Protein AF-A0A1V1NUU8-F1 (afdb_monomer_lite)

Sequence (303 aa):
MSYSKNYTFNMNSDITITVHFFPETDWETRLHVERLTDKDDYSYDNGRYSVIIGVSEQDYTNAAPPVPPKYPCDMIIFDELLNEMKKDIRKNSHHEYKWDIAVDPHGNIETPLFPKSSVMTWNPLNFSPEGKYILKSNMDETPEIVVPDMRLIHEYTVTGKSHMLFSIIWKKFKTFEFHLQKGWNLISLPIIPENTDLTKLFPDYEAAFGYKNGAYYQVTNIIPGTGYWLKISAQNMYSISGQPYPSYTIDLSGGWHLIGCAFDEMKPEADSSISVIYRYVNGGYVQAFTLLPGFGYWIKIDE

Radius of gyration: 26.27 Å; chains: 1; bounding box: 61×36×90 Å

pLDDT: mean 89.95, std 13.74, range [31.44, 98.75]

Secondary structure (DSSP, 8-state):
------------S--------PPPEEEEEEEEEE---S------TT---EEEEEEESS-EEEEPPPPPSS-S-EEEEE-TT--EEEEEEEES--SEEEEEEEEESS-SSS-TTS-EEEEEEE-GGGS-SSEEEEEEE-SSSS-EEEES-TTT--EEEEEESSPEEEEEEEEE-EEEEEEEPSEEEEEE-SEEES--BHHHH-TTEEEEEEEETTEEEE-SB--TTBEEEEEESS-EEEEEEEEEPPP------SEEEEE---SS-B-----TTEEEEEEEETTEEEE-SSBPTTB-EEEEE--

Organism: NCBI:txid890399

Foldseek 3Di:
DDPPPDDDDDDPDDDDDDDDDDADFPFKKKKFKDFDDPDPPDPPVQAQGIAMEGEDQAKDFAADDPHDPWDQKHKFWADPVRGTTRYTYHHPDDQKDKIKMWMGNGTDPDQLPDKGKIKIFIALVRDDPFWFKWKWWPQDPDIHTPDRGCNVPGMDMDIDSGITMMMIMTGGKDKDKDFDAAFKAWWAAQFDAPFFFCCVQPVQWDWKWADDDHDIDTDRGHDHFFIMIIHGHHGDMTITIHHWFDDDDDDDDAFKGKTADHSAKAADDPDPQWPFKWWDDPHDTDTDRIGDHTTIIIIGGHD

Structure (mmCIF, N/CA/C/O backbone):
data_AF-A0A1V1NUU8-F1
#
_entry.id   AF-A0A1V1NUU8-F1
#
loop_
_atom_site.group_PDB
_atom_site.id
_atom_site.type_symbol
_atom_site.label_atom_id
_atom_site.label_alt_id
_atom_site.label_comp_id
_atom_site.label_asym_id
_atom_site.label_entity_id
_atom_site.label_seq_id
_atom_site.pdbx_PDB_ins_code
_atom_site.Cartn_x
_atom_site.Cartn_y
_atom_site.Cartn_z
_atom_site.occupancy
_atom_site.B_iso_or_equiv
_atom_site.auth_seq_id
_atom_site.auth_comp_id
_atom_site.auth_asym_id
_atom_site.auth_atom_id
_atom_site.pdbx_PDB_model_num
ATOM 1 N N . MET A 1 1 ? -12.215 12.309 -30.890 1.00 32.38 1 MET A N 1
ATOM 2 C CA . MET A 1 1 ? -11.851 12.297 -32.324 1.00 32.38 1 MET A CA 1
ATOM 3 C C . MET A 1 1 ? -11.164 10.972 -32.598 1.00 32.38 1 MET A C 1
ATOM 5 O O . MET A 1 1 ? -10.101 10.739 -32.042 1.00 32.38 1 MET A O 1
ATOM 9 N N . SER A 1 2 ? -11.801 10.071 -33.344 1.00 31.44 2 SER A N 1
ATOM 10 C CA . SER A 1 2 ? -11.221 8.772 -33.693 1.00 31.44 2 SER A CA 1
ATOM 11 C C . SER A 1 2 ? -10.148 8.968 -34.763 1.00 31.44 2 SER A C 1
ATOM 13 O O . SER A 1 2 ? -10.462 9.369 -35.884 1.00 31.44 2 SER A O 1
ATOM 15 N N . TYR A 1 3 ? -8.887 8.702 -34.434 1.00 35.59 3 TYR A N 1
ATOM 16 C CA . TYR A 1 3 ? -7.821 8.649 -35.432 1.00 35.59 3 TYR A CA 1
ATOM 17 C C . TYR A 1 3 ? -7.972 7.362 -36.251 1.00 35.59 3 TYR A C 1
ATOM 19 O O . TYR A 1 3 ? -7.473 6.308 -35.865 1.00 35.59 3 TYR A O 1
ATOM 27 N N . SER A 1 4 ? -8.657 7.431 -37.393 1.00 36.69 4 SER A N 1
ATOM 28 C CA . SER A 1 4 ? -8.581 6.375 -38.404 1.00 36.69 4 SER A CA 1
ATOM 29 C C . SER A 1 4 ? -7.224 6.480 -39.103 1.00 36.69 4 SER A C 1
ATOM 31 O O . SER A 1 4 ? -7.034 7.303 -40.002 1.00 36.69 4 SER A O 1
ATOM 33 N N . LYS A 1 5 ? -6.244 5.686 -38.662 1.00 39.34 5 LYS A N 1
ATOM 34 C CA . LYS A 1 5 ? -5.011 5.478 -39.428 1.00 39.34 5 LYS A CA 1
ATOM 35 C C . LYS A 1 5 ? -5.353 4.647 -40.663 1.00 39.34 5 LYS A C 1
ATOM 37 O O . LYS A 1 5 ? -5.629 3.457 -40.557 1.00 39.34 5 LYS A O 1
ATOM 42 N N . ASN A 1 6 ? -5.341 5.288 -41.826 1.00 36.38 6 ASN A N 1
ATOM 43 C CA . ASN A 1 6 ? -5.539 4.615 -43.104 1.00 36.38 6 ASN A CA 1
ATOM 44 C C . ASN A 1 6 ? -4.203 4.042 -43.580 1.00 36.38 6 ASN A C 1
ATOM 46 O O . ASN A 1 6 ? -3.230 4.780 -43.736 1.00 36.38 6 ASN A O 1
ATOM 50 N N . TYR A 1 7 ? -4.167 2.738 -43.834 1.00 55.62 7 TYR A N 1
ATOM 51 C CA . TYR A 1 7 ? -3.022 2.058 -44.429 1.00 55.62 7 TYR A CA 1
ATOM 52 C C . TYR A 1 7 ? -3.399 1.568 -45.826 1.00 55.62 7 TYR A C 1
ATOM 54 O O . TYR A 1 7 ? -4.469 0.995 -46.014 1.00 55.62 7 TYR A O 1
ATOM 62 N N . THR A 1 8 ? -2.529 1.814 -46.807 1.00 55.53 8 THR A N 1
ATOM 63 C CA . THR A 1 8 ? -2.723 1.383 -48.199 1.00 55.53 8 THR A CA 1
ATOM 64 C C . THR A 1 8 ? -1.629 0.389 -48.557 1.00 55.53 8 THR A C 1
ATOM 66 O O . THR A 1 8 ? -0.453 0.674 -48.340 1.00 55.53 8 THR A O 1
ATOM 69 N N . PHE A 1 9 ? -2.006 -0.761 -49.115 1.00 59.97 9 PHE A N 1
ATOM 70 C CA . PHE A 1 9 ? -1.070 -1.799 -49.545 1.00 59.97 9 PHE A CA 1
ATOM 71 C C . PHE A 1 9 ? -1.416 -2.247 -50.968 1.00 59.97 9 PHE A C 1
ATOM 73 O O . PHE A 1 9 ? -2.589 -2.429 -51.285 1.00 59.97 9 PHE A O 1
ATOM 80 N N . ASN A 1 10 ? -0.396 -2.447 -51.807 1.00 61.00 10 ASN A N 1
ATOM 81 C CA . ASN A 1 10 ? -0.535 -3.105 -53.107 1.00 61.00 10 ASN A CA 1
ATOM 82 C C . ASN A 1 10 ? -0.219 -4.593 -52.938 1.00 61.00 10 ASN A C 1
ATOM 84 O O . ASN A 1 10 ? 0.884 -4.945 -52.519 1.00 61.00 10 ASN A O 1
ATOM 88 N N . MET A 1 11 ? -1.183 -5.457 -53.251 1.00 62.03 11 MET A N 1
ATOM 89 C CA . MET A 1 11 ? -1.012 -6.910 -53.210 1.00 62.03 11 MET A CA 1
ATOM 90 C C . MET A 1 11 ? -0.781 -7.438 -54.630 1.00 62.03 11 MET A C 1
ATOM 92 O O . MET A 1 11 ? -1.626 -7.250 -55.499 1.00 62.03 11 MET A O 1
ATOM 96 N N . ASN A 1 12 ? 0.362 -8.096 -54.854 1.00 72.12 12 ASN A N 1
ATOM 97 C CA . ASN A 1 12 ? 0.764 -8.650 -56.159 1.00 72.12 12 ASN A CA 1
ATOM 98 C C . ASN A 1 12 ? 0.671 -10.193 -56.217 1.00 72.12 12 ASN A C 1
ATOM 100 O O . ASN A 1 12 ? 1.062 -10.796 -57.214 1.00 72.12 12 ASN A O 1
ATOM 104 N N . SER A 1 13 ? 0.189 -10.831 -55.147 1.00 74.69 13 SER A N 1
ATOM 105 C CA . SER A 1 13 ? -0.052 -12.276 -55.028 1.00 74.69 13 SER A CA 1
ATOM 106 C C . SER A 1 13 ? -1.092 -12.549 -53.937 1.00 74.69 13 SER A C 1
ATOM 108 O O . SER A 1 13 ? -1.400 -11.653 -53.148 1.00 74.69 13 SER A O 1
ATOM 110 N N . ASP A 1 14 ? -1.587 -13.785 -53.849 1.00 72.62 14 ASP A N 1
ATOM 111 C CA . ASP A 1 14 ? -2.453 -14.215 -52.748 1.00 72.62 14 ASP A CA 1
ATOM 112 C C . ASP A 1 14 ? -1.663 -14.207 -51.430 1.00 72.62 14 ASP A C 1
ATOM 114 O O . ASP A 1 14 ? -0.650 -14.894 -51.287 1.00 72.62 14 ASP A O 1
ATOM 118 N N . ILE A 1 15 ? -2.106 -13.398 -50.466 1.00 61.69 15 ILE A N 1
ATOM 119 C CA . ILE A 1 15 ? -1.512 -13.283 -49.129 1.00 61.69 15 ILE A CA 1
ATOM 120 C C . ILE A 1 15 ? -2.660 -13.300 -48.117 1.00 61.69 15 ILE A C 1
ATOM 122 O O . ILE A 1 15 ? -3.656 -12.601 -48.287 1.00 61.69 15 ILE A O 1
ATOM 126 N N . THR A 1 16 ? -2.528 -14.085 -47.046 1.00 57.12 16 THR A N 1
ATOM 127 C CA . THR A 1 16 ? -3.452 -14.008 -45.905 1.00 57.12 16 THR A CA 1
ATOM 128 C C . THR A 1 16 ? -3.020 -12.863 -44.997 1.00 57.12 16 THR A C 1
ATOM 130 O O . THR A 1 16 ? -1.926 -12.896 -44.437 1.00 57.12 16 THR A O 1
ATOM 133 N N . ILE A 1 17 ? -3.873 -11.849 -44.851 1.00 58.44 17 ILE A N 1
ATOM 134 C CA . ILE A 1 17 ? -3.686 -10.773 -43.875 1.00 58.44 17 ILE A CA 1
ATOM 135 C C . ILE A 1 17 ? -4.509 -11.122 -42.639 1.00 58.44 17 ILE A C 1
ATOM 137 O O . ILE A 1 17 ? -5.738 -11.081 -42.673 1.00 58.44 17 ILE A O 1
ATOM 141 N N . THR A 1 18 ? -3.831 -11.439 -41.540 1.00 53.78 18 THR A N 1
ATOM 142 C CA . THR A 1 18 ? -4.476 -11.613 -40.236 1.00 53.78 18 THR A CA 1
ATOM 143 C C . THR A 1 18 ? -4.392 -10.299 -39.470 1.00 53.78 18 THR A C 1
ATOM 145 O O . THR A 1 18 ? -3.303 -9.828 -39.145 1.00 53.78 18 THR A O 1
ATOM 148 N N . VAL A 1 19 ? -5.543 -9.691 -39.185 1.00 50.97 19 VAL A N 1
ATOM 149 C CA . VAL A 1 19 ? -5.626 -8.520 -38.307 1.00 50.97 19 VAL A CA 1
ATOM 150 C C . VAL A 1 19 ? -5.803 -9.015 -36.877 1.00 50.97 19 VAL A C 1
ATOM 152 O O . VAL A 1 19 ? -6.823 -9.615 -36.547 1.00 50.97 19 VAL A O 1
ATOM 155 N N . HIS A 1 20 ? -4.809 -8.764 -36.030 1.00 54.47 20 HIS A N 1
ATOM 156 C CA . HIS A 1 20 ? -4.917 -8.996 -34.594 1.00 54.47 20 HIS A CA 1
ATOM 157 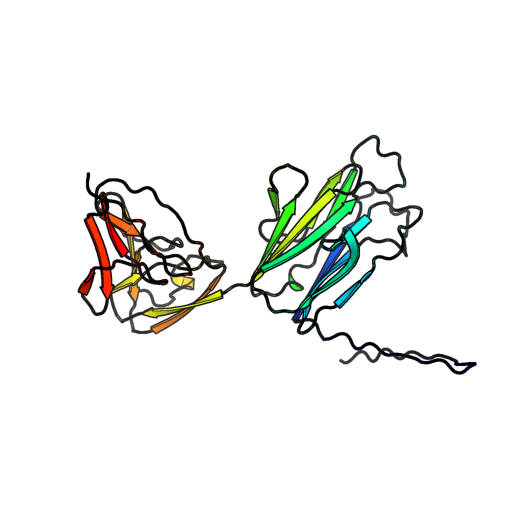C C . HIS A 1 20 ? -5.460 -7.726 -33.933 1.00 54.47 20 HIS A C 1
ATOM 159 O O . HIS A 1 20 ? -4.792 -6.692 -33.922 1.00 54.47 20 HIS A O 1
ATOM 165 N N . PHE A 1 21 ? -6.682 -7.792 -33.406 1.00 61.75 21 PHE A N 1
ATOM 166 C CA . PHE A 1 21 ? -7.221 -6.747 -32.540 1.00 61.75 21 PHE A CA 1
ATOM 167 C C . PHE A 1 21 ? -6.727 -7.016 -31.121 1.00 61.75 21 PHE A C 1
ATOM 169 O O . PHE A 1 21 ? -7.107 -8.016 -30.517 1.00 61.75 21 PHE A O 1
ATOM 176 N N . PHE A 1 22 ? -5.857 -6.148 -30.609 1.00 65.44 22 PHE A N 1
ATOM 177 C CA . PHE A 1 22 ? -5.509 -6.163 -29.192 1.00 65.44 22 PHE A CA 1
ATOM 178 C C . PHE A 1 22 ? -6.633 -5.482 -28.400 1.00 65.44 22 PHE A C 1
ATOM 180 O O . PHE A 1 22 ? -7.175 -4.483 -28.886 1.00 65.44 22 PHE A O 1
ATOM 187 N N . PRO A 1 23 ? -7.005 -6.004 -27.221 1.00 74.31 23 PRO A N 1
ATOM 188 C CA . PRO A 1 23 ? -8.006 -5.364 -26.377 1.00 74.31 23 PRO A CA 1
ATOM 189 C C . PRO A 1 23 ? -7.530 -3.974 -25.932 1.00 74.31 23 PRO A C 1
ATOM 191 O O . PRO A 1 23 ? -6.327 -3.727 -25.796 1.00 74.31 23 PRO A O 1
ATOM 194 N N . GLU A 1 24 ? -8.486 -3.073 -25.703 1.00 82.81 24 GLU A N 1
ATOM 195 C CA . GLU A 1 24 ? -8.216 -1.792 -25.048 1.00 82.81 24 GLU A CA 1
ATOM 196 C C . GLU A 1 24 ? -7.667 -2.055 -23.639 1.00 82.81 24 GLU A C 1
ATOM 198 O O . GLU A 1 24 ? -8.086 -2.999 -22.962 1.00 82.81 24 GLU A O 1
ATOM 203 N N . THR A 1 25 ? -6.663 -1.280 -23.231 1.00 86.88 25 THR A N 1
ATOM 204 C CA . THR A 1 25 ? -6.045 -1.441 -21.916 1.00 86.88 25 THR A CA 1
ATOM 205 C C . THR A 1 25 ? -6.836 -0.713 -20.848 1.00 86.88 25 THR A C 1
ATOM 207 O O . THR A 1 25 ? -7.283 0.411 -21.061 1.00 86.88 25 THR A O 1
ATOM 210 N N . ASP A 1 26 ? -6.965 -1.336 -19.675 1.00 90.62 26 ASP A N 1
ATOM 211 C CA . ASP A 1 26 ? -7.528 -0.664 -18.500 1.00 90.62 26 ASP A CA 1
ATOM 212 C C . ASP A 1 26 ? -6.587 0.470 -18.075 1.00 90.62 26 ASP A C 1
ATOM 214 O O . ASP A 1 26 ? -7.005 1.573 -17.730 1.00 90.62 26 ASP A O 1
ATOM 218 N N . TRP A 1 27 ? -5.285 0.179 -18.121 1.00 95.25 27 TRP A N 1
ATOM 219 C CA . TRP A 1 27 ? -4.214 1.162 -18.113 1.00 95.25 27 TRP A CA 1
ATOM 220 C C . TRP A 1 27 ? -2.955 0.554 -18.737 1.00 95.25 27 TRP A C 1
ATOM 222 O O . TRP A 1 27 ? -2.711 -0.653 -18.658 1.00 95.25 27 TRP A O 1
ATOM 232 N N . GLU A 1 28 ? -2.118 1.402 -19.325 1.00 96.00 28 GLU A N 1
ATOM 233 C CA . GLU A 1 28 ? -0.752 1.056 -19.705 1.00 96.00 28 GLU A CA 1
ATOM 234 C C . GLU A 1 28 ? 0.161 2.263 -19.522 1.00 96.00 28 GLU A C 1
ATOM 236 O O . GLU A 1 28 ? -0.258 3.403 -19.711 1.00 96.00 28 GLU A O 1
ATOM 241 N N . THR A 1 29 ? 1.426 2.024 -19.188 1.00 96.38 29 THR A N 1
ATOM 242 C CA . THR A 1 29 ? 2.439 3.076 -19.143 1.00 96.38 29 THR A CA 1
ATOM 243 C C . THR A 1 29 ? 3.659 2.695 -19.959 1.00 96.38 29 THR A C 1
ATOM 245 O O . THR A 1 29 ? 4.024 1.522 -20.067 1.00 96.38 29 THR A O 1
ATOM 248 N N . ARG A 1 30 ? 4.315 3.716 -20.506 1.00 96.12 30 ARG A N 1
ATOM 249 C CA . ARG A 1 30 ? 5.610 3.597 -21.161 1.00 96.12 30 ARG A CA 1
ATOM 250 C C . ARG A 1 30 ? 6.679 4.063 -20.184 1.00 96.12 30 ARG A C 1
ATOM 252 O O . ARG A 1 30 ? 6.657 5.220 -19.771 1.00 96.12 30 ARG A O 1
ATOM 259 N N . LEU A 1 31 ? 7.621 3.180 -19.879 1.00 97.06 31 LEU A N 1
ATOM 260 C CA . LEU A 1 31 ? 8.881 3.559 -19.256 1.00 97.06 31 LEU A CA 1
ATOM 261 C C . LEU A 1 31 ? 9.894 3.842 -20.354 1.00 97.06 31 LEU A C 1
ATOM 263 O O . LEU A 1 31 ? 9.932 3.125 -21.355 1.00 97.06 31 LEU A O 1
ATOM 267 N N . HIS A 1 32 ? 10.688 4.889 -20.187 1.00 95.38 32 HIS A N 1
ATOM 268 C CA . HIS A 1 32 ? 11.739 5.266 -21.116 1.00 95.38 32 HIS A CA 1
ATOM 269 C C . HIS A 1 32 ? 13.057 5.414 -20.369 1.00 95.38 32 HIS A C 1
ATOM 271 O O . HIS A 1 32 ? 13.077 5.993 -19.295 1.00 95.38 32 HIS A O 1
ATOM 277 N N . VAL A 1 33 ? 14.149 4.891 -20.919 1.00 94.31 33 VAL A N 1
ATOM 278 C CA . VAL A 1 33 ? 15.497 5.187 -20.443 1.00 94.31 33 VAL A CA 1
ATOM 279 C C . VAL A 1 33 ? 16.205 6.074 -21.444 1.00 94.31 33 VAL A C 1
ATOM 281 O O . VAL A 1 33 ? 16.236 5.787 -22.639 1.00 94.31 33 VAL A O 1
ATOM 284 N N . GLU A 1 34 ? 16.827 7.118 -20.929 1.00 90.81 34 GLU A N 1
ATOM 285 C CA . GLU A 1 34 ? 17.717 7.979 -21.684 1.00 90.81 34 GLU A CA 1
ATOM 286 C C . GLU A 1 34 ? 19.036 8.130 -20.936 1.00 90.81 34 GLU A C 1
ATOM 288 O O . GLU A 1 34 ? 19.089 8.170 -19.705 1.00 90.81 34 GLU A O 1
ATOM 293 N N . ARG A 1 35 ? 20.133 8.196 -21.682 1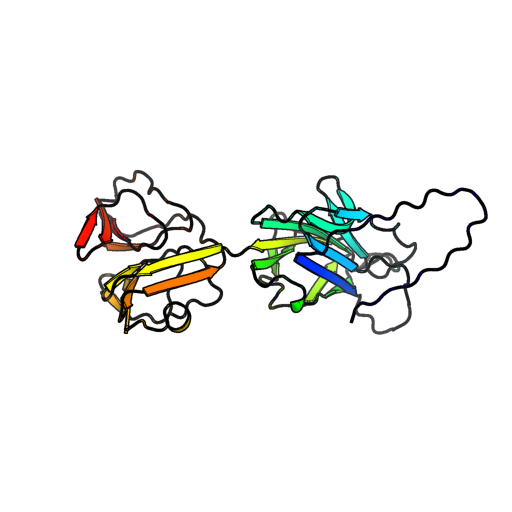.00 83.25 35 ARG A N 1
ATOM 294 C CA . ARG A 1 35 ? 21.434 8.510 -21.104 1.00 83.25 35 ARG A CA 1
ATOM 295 C C . ARG A 1 35 ? 21.620 10.019 -21.152 1.00 83.25 35 ARG A C 1
ATOM 297 O O . ARG A 1 35 ? 21.594 10.595 -22.234 1.00 83.25 35 ARG A O 1
ATOM 304 N N . LEU A 1 36 ? 21.857 10.647 -20.003 1.00 64.88 36 LEU A N 1
ATOM 305 C CA . LEU A 1 36 ? 22.224 12.062 -19.960 1.00 64.88 36 LEU A CA 1
ATOM 306 C C . LEU A 1 36 ? 23.612 12.217 -20.598 1.00 64.88 36 LEU A C 1
ATOM 308 O O . LEU A 1 36 ? 24.609 11.723 -20.064 1.00 64.88 36 LEU A O 1
ATOM 312 N N . THR A 1 37 ? 23.688 12.854 -21.763 1.00 61.22 37 THR A N 1
ATOM 313 C CA . THR A 1 37 ? 24.954 13.145 -22.446 1.00 61.22 37 THR A CA 1
ATOM 314 C C . THR A 1 37 ? 25.046 14.624 -22.787 1.00 61.22 37 THR A C 1
ATOM 316 O O . THR A 1 37 ? 24.122 15.161 -23.381 1.00 61.22 37 THR A O 1
ATOM 319 N N . ASP A 1 38 ? 26.198 15.253 -22.536 1.00 52.41 38 ASP A N 1
ATOM 320 C CA . ASP A 1 38 ? 26.487 16.647 -22.933 1.00 52.41 38 ASP A CA 1
ATOM 321 C C . ASP A 1 38 ? 26.656 16.838 -24.461 1.00 52.41 38 ASP A C 1
ATOM 323 O O . ASP A 1 38 ? 27.079 17.897 -24.926 1.00 52.41 38 ASP A O 1
ATOM 327 N N . LYS A 1 39 ? 26.411 15.792 -25.261 1.00 54.75 39 LYS A N 1
ATOM 328 C CA . LYS A 1 39 ? 26.546 15.785 -26.722 1.00 54.75 39 LYS A CA 1
ATOM 329 C C . LYS A 1 39 ? 25.349 15.071 -27.348 1.00 54.75 39 LYS A C 1
ATOM 331 O O . LYS A 1 39 ? 25.249 13.852 -27.239 1.00 54.75 39 LYS A O 1
ATOM 336 N N . ASP A 1 40 ? 24.505 15.836 -28.033 1.00 49.56 40 ASP A N 1
ATOM 337 C CA . ASP A 1 40 ? 23.265 15.435 -28.725 1.00 49.56 40 ASP A CA 1
ATOM 338 C C . ASP A 1 40 ? 23.456 14.498 -29.943 1.00 49.56 40 ASP A C 1
ATOM 340 O O . ASP A 1 40 ? 22.707 14.579 -30.912 1.00 49.56 40 ASP A O 1
ATOM 344 N N . ASP A 1 41 ? 24.482 13.643 -29.988 1.00 48.62 41 ASP A N 1
ATOM 345 C CA . ASP A 1 41 ? 25.032 13.256 -31.300 1.00 48.62 41 ASP A CA 1
ATOM 346 C C . ASP A 1 41 ? 24.713 11.848 -31.808 1.00 48.62 41 ASP A C 1
ATOM 348 O O . ASP A 1 41 ? 25.364 11.360 -32.727 1.00 48.62 41 ASP A O 1
ATOM 352 N N . TYR A 1 42 ? 23.697 11.173 -31.272 1.00 53.34 42 TYR A N 1
ATOM 353 C CA . TYR A 1 42 ? 23.272 9.911 -31.875 1.00 53.34 42 TYR A CA 1
ATOM 354 C C . TYR A 1 42 ? 21.755 9.734 -31.806 1.00 53.34 42 TYR A C 1
ATOM 356 O O . TYR A 1 42 ? 21.198 9.295 -30.799 1.00 53.34 42 TYR A O 1
ATOM 364 N N . SER A 1 43 ? 21.085 10.032 -32.923 1.00 48.91 43 SER A N 1
ATOM 365 C CA . SER A 1 43 ? 19.748 9.505 -33.197 1.00 48.91 43 SER A CA 1
ATOM 366 C C . SER A 1 43 ? 19.892 7.989 -33.353 1.00 48.91 43 SER A C 1
ATOM 368 O O . SER A 1 43 ? 20.430 7.461 -34.326 1.00 48.91 43 SER A O 1
ATOM 370 N N . TYR A 1 44 ? 19.492 7.265 -32.317 1.00 56.31 44 TYR A N 1
ATOM 371 C CA . TYR A 1 44 ? 19.397 5.818 -32.373 1.00 56.31 44 TYR A CA 1
ATOM 372 C C . TYR A 1 44 ? 17.945 5.440 -32.659 1.00 56.31 44 TYR A C 1
ATOM 374 O O . TYR A 1 44 ? 17.243 4.934 -31.788 1.00 56.31 44 TYR A O 1
ATOM 382 N N . ASP A 1 45 ? 17.485 5.675 -33.884 1.00 51.16 45 ASP A N 1
ATOM 383 C CA . ASP A 1 45 ? 16.067 5.534 -34.261 1.00 51.16 45 ASP A CA 1
ATOM 384 C C . ASP A 1 45 ? 15.478 4.118 -34.046 1.00 51.16 45 ASP A C 1
ATOM 386 O O . ASP A 1 45 ? 14.262 3.944 -34.069 1.00 51.16 45 ASP A O 1
ATOM 390 N N . ASN A 1 46 ? 16.319 3.109 -33.777 1.00 56.66 46 ASN A N 1
ATOM 391 C CA . ASN A 1 46 ? 15.933 1.702 -33.599 1.00 56.66 46 ASN A CA 1
ATOM 392 C C . ASN A 1 46 ? 16.233 1.119 -32.206 1.00 56.66 46 ASN A C 1
ATOM 394 O O . ASN A 1 46 ? 16.233 -0.103 -32.046 1.00 56.66 46 ASN A O 1
ATOM 398 N N . GLY A 1 47 ? 16.555 1.940 -31.207 1.00 66.44 47 GLY A N 1
ATOM 399 C CA . GLY A 1 47 ? 16.965 1.398 -29.915 1.00 66.44 47 GLY A CA 1
ATOM 400 C C . GLY A 1 47 ? 15.830 0.946 -29.000 1.00 66.44 47 GLY A C 1
ATOM 401 O O . GLY A 1 47 ? 14.688 1.409 -29.070 1.00 66.44 47 GLY A O 1
ATOM 402 N N . ARG A 1 48 ? 16.168 0.016 -28.108 1.00 83.38 48 ARG A N 1
ATOM 403 C CA . ARG A 1 48 ? 15.286 -0.524 -27.069 1.00 83.38 48 ARG A CA 1
ATOM 404 C C . ARG A 1 48 ? 15.345 0.365 -25.832 1.00 83.38 48 ARG A C 1
ATOM 406 O O . ARG A 1 48 ? 15.890 0.009 -24.798 1.00 83.38 48 ARG A O 1
ATOM 413 N N . TYR A 1 49 ? 14.802 1.565 -25.966 1.00 89.50 49 TYR A N 1
ATOM 414 C CA . TYR A 1 49 ? 14.842 2.567 -24.897 1.00 89.50 49 TYR A CA 1
ATOM 415 C C . TYR A 1 49 ? 13.559 2.646 -24.107 1.00 89.50 49 TYR A C 1
ATOM 417 O O . TYR A 1 49 ? 13.411 3.517 -23.258 1.00 89.50 49 TYR A O 1
ATOM 425 N N . SER A 1 50 ? 12.570 1.831 -24.444 1.00 93.38 50 SER A N 1
ATOM 426 C CA . SER A 1 50 ? 11.297 1.885 -23.764 1.00 93.38 50 SER A CA 1
ATOM 427 C C . SER A 1 50 ? 10.645 0.535 -23.707 1.00 93.38 50 SER A C 1
ATOM 429 O O . SER A 1 50 ? 10.681 -0.230 -24.673 1.00 93.38 50 SER A O 1
ATOM 431 N N . VAL A 1 51 ? 9.942 0.334 -22.607 1.00 96.62 51 VAL A N 1
ATOM 432 C CA . VAL A 1 51 ? 9.065 -0.805 -22.416 1.00 96.62 51 VAL A CA 1
ATOM 433 C C . VAL A 1 51 ? 7.675 -0.326 -22.036 1.00 96.62 51 VAL A C 1
ATOM 435 O O . VAL A 1 51 ? 7.506 0.775 -21.507 1.00 96.62 51 VAL A O 1
ATOM 438 N N . ILE A 1 52 ? 6.672 -1.140 -22.346 1.00 96.94 52 ILE A N 1
ATOM 439 C CA . ILE A 1 52 ? 5.278 -0.863 -22.010 1.00 96.94 52 ILE A CA 1
ATOM 440 C C . ILE A 1 52 ? 4.770 -1.955 -21.076 1.00 96.94 52 ILE A C 1
ATOM 442 O O . ILE A 1 52 ? 4.840 -3.138 -21.405 1.00 96.94 52 ILE A O 1
ATOM 446 N N . ILE A 1 53 ? 4.228 -1.547 -19.938 1.00 97.69 53 ILE A N 1
ATOM 447 C CA . ILE A 1 53 ? 3.565 -2.434 -18.979 1.00 97.69 53 ILE A CA 1
ATOM 448 C C . ILE A 1 53 ? 2.129 -1.968 -18.775 1.00 97.69 53 ILE A C 1
ATOM 450 O O . ILE A 1 53 ? 1.824 -0.792 -18.978 1.00 97.69 53 ILE A O 1
ATOM 454 N N . GLY A 1 54 ? 1.249 -2.868 -18.360 1.00 96.88 54 GLY A N 1
ATOM 455 C CA . GLY A 1 54 ? -0.149 -2.526 -18.130 1.00 96.88 54 GLY A CA 1
ATOM 456 C C . GLY A 1 54 ? -1.027 -3.746 -17.951 1.00 96.88 54 GLY A C 1
ATOM 457 O O . GLY A 1 54 ? -0.542 -4.881 -17.921 1.00 96.88 54 GLY A O 1
ATOM 458 N N . VAL A 1 55 ? -2.331 -3.514 -17.854 1.00 95.94 55 VAL A N 1
ATOM 459 C CA . VAL A 1 55 ? -3.321 -4.590 -17.768 1.00 95.94 55 VAL A CA 1
ATOM 460 C C . VAL A 1 55 ? -4.519 -4.344 -18.681 1.00 95.94 55 VAL A C 1
ATOM 462 O O . VAL A 1 55 ? -4.830 -3.206 -19.030 1.00 95.94 55 VAL A O 1
ATOM 465 N N . SER A 1 56 ? -5.189 -5.429 -19.061 1.00 94.56 56 SER A N 1
ATOM 466 C CA . SER A 1 56 ? -6.425 -5.424 -19.856 1.00 94.56 56 SER A CA 1
ATOM 467 C C . SER A 1 56 ? -7.274 -6.662 -19.575 1.00 94.56 56 SER A C 1
ATOM 469 O O . SER A 1 56 ? -6.862 -7.551 -18.830 1.00 94.56 56 SER A O 1
ATOM 471 N N . GLU A 1 57 ? -8.441 -6.783 -20.209 1.00 90.56 57 GLU A N 1
ATOM 472 C CA . GLU A 1 57 ? -9.306 -7.970 -20.090 1.00 90.56 57 GLU A CA 1
ATOM 473 C C . GLU A 1 57 ? -8.635 -9.292 -20.521 1.00 90.56 57 GLU A C 1
ATOM 475 O O . GLU A 1 57 ? -8.980 -10.366 -20.016 1.00 90.56 57 GLU A O 1
ATOM 480 N N . GLN A 1 58 ? -7.672 -9.226 -21.443 1.00 89.69 58 GLN A N 1
ATOM 481 C CA . GLN A 1 58 ? -6.851 -10.357 -21.894 1.00 89.69 58 GLN A CA 1
ATOM 482 C C . GLN A 1 58 ? -5.377 -9.965 -21.846 1.00 89.69 58 GLN A C 1
ATOM 484 O O . GLN A 1 58 ? -5.059 -8.787 -21.975 1.00 89.69 58 GLN A O 1
ATOM 489 N N . ASP A 1 59 ? -4.484 -10.924 -21.642 1.00 92.06 59 ASP A N 1
ATOM 490 C CA . ASP A 1 59 ? -3.046 -10.687 -21.705 1.00 92.06 59 ASP A CA 1
ATOM 491 C C . ASP A 1 59 ? -2.542 -10.672 -23.149 1.00 92.06 59 ASP A C 1
ATOM 493 O O . ASP A 1 59 ? -3.111 -11.291 -24.049 1.00 92.06 59 ASP A O 1
ATOM 497 N N . TYR A 1 60 ? -1.466 -9.926 -23.378 1.00 92.62 60 TYR A N 1
ATOM 498 C CA . TYR A 1 60 ? -0.706 -9.980 -24.616 1.00 92.62 60 TYR A CA 1
ATOM 499 C C . TYR A 1 60 ? 0.670 -9.341 -24.437 1.00 92.62 60 TYR A C 1
ATOM 501 O O . TYR A 1 60 ? 0.861 -8.380 -23.688 1.00 92.62 60 TYR A O 1
ATOM 509 N N . THR A 1 61 ? 1.639 -9.846 -25.191 1.00 94.00 61 THR A N 1
ATOM 510 C CA . THR A 1 61 ? 3.024 -9.380 -25.138 1.00 94.00 61 THR A CA 1
ATOM 511 C C . THR A 1 61 ? 3.524 -9.009 -26.528 1.00 94.00 61 THR A C 1
ATOM 513 O O . THR A 1 61 ? 2.966 -9.413 -27.548 1.00 94.00 61 THR A O 1
ATOM 516 N N . ASN A 1 62 ? 4.593 -8.216 -26.579 1.00 92.06 62 ASN A N 1
ATOM 517 C CA . ASN A 1 62 ? 5.395 -8.047 -27.786 1.00 92.06 62 ASN A CA 1
ATOM 518 C C . ASN A 1 62 ? 6.851 -8.363 -27.462 1.00 92.06 62 ASN A C 1
ATOM 520 O O . ASN A 1 62 ? 7.438 -7.723 -26.584 1.00 92.06 62 ASN A O 1
ATOM 524 N N . ALA A 1 63 ? 7.445 -9.274 -28.231 1.00 92.69 63 ALA A N 1
ATOM 525 C CA . ALA A 1 63 ? 8.864 -9.590 -28.136 1.00 92.69 63 ALA A CA 1
ATOM 526 C C . ALA A 1 63 ? 9.730 -8.336 -28.339 1.00 92.69 63 ALA A C 1
ATOM 528 O O . ALA A 1 63 ? 9.390 -7.431 -29.119 1.00 92.69 63 ALA A O 1
ATOM 529 N N . ALA A 1 64 ? 10.850 -8.280 -27.622 1.00 91.12 64 ALA A N 1
ATOM 530 C CA . ALA A 1 64 ? 11.853 -7.256 -27.845 1.00 91.12 64 ALA A CA 1
ATOM 531 C C . ALA A 1 64 ? 12.420 -7.405 -29.270 1.00 91.12 64 ALA A C 1
ATOM 533 O O . ALA A 1 64 ? 12.593 -8.526 -29.755 1.00 91.12 64 ALA A O 1
ATOM 534 N N . PRO A 1 65 ? 12.699 -6.298 -29.981 1.00 88.69 65 PRO A N 1
ATOM 535 C CA . PRO A 1 65 ? 13.448 -6.392 -31.223 1.00 88.69 65 PRO A CA 1
ATOM 536 C C . PRO A 1 65 ? 14.876 -6.889 -30.923 1.00 88.69 65 PRO A C 1
ATOM 538 O O . PRO A 1 65 ? 15.322 -6.819 -29.771 1.00 88.69 65 PRO A O 1
ATOM 541 N N . PRO A 1 66 ? 15.617 -7.361 -31.939 1.00 88.94 66 PRO A N 1
ATOM 542 C CA . PRO A 1 66 ? 17.023 -7.707 -31.774 1.00 88.94 66 PRO A CA 1
ATOM 543 C C . PRO A 1 66 ? 17.823 -6.547 -31.174 1.00 88.94 66 PRO A C 1
ATOM 545 O O . PRO A 1 66 ? 17.561 -5.383 -31.487 1.00 88.94 66 PRO A O 1
ATOM 548 N N . VAL A 1 67 ? 18.814 -6.871 -30.341 1.00 86.62 67 VAL A N 1
ATOM 549 C CA . VAL A 1 67 ? 19.702 -5.867 -29.742 1.00 86.62 67 VAL A CA 1
ATOM 550 C C . VAL A 1 67 ? 20.413 -5.093 -30.863 1.00 86.62 67 VAL A C 1
ATOM 552 O O . VAL A 1 67 ? 21.032 -5.719 -31.731 1.00 86.62 67 VAL A O 1
ATOM 555 N N . PRO A 1 68 ? 20.347 -3.749 -30.886 1.00 85.69 68 PRO A N 1
ATOM 556 C CA . PRO A 1 68 ? 21.079 -2.959 -31.867 1.00 85.69 68 PRO A CA 1
ATOM 557 C C . PRO A 1 68 ? 22.596 -3.194 -31.762 1.00 85.69 68 PRO A C 1
ATOM 559 O O . PRO A 1 68 ? 23.109 -3.377 -30.658 1.00 85.69 68 PRO A O 1
ATOM 562 N N . PRO A 1 69 ? 23.361 -3.103 -32.868 1.00 86.06 69 PRO A N 1
ATOM 563 C CA . PRO A 1 69 ? 24.816 -3.271 -32.821 1.00 86.06 69 PRO A CA 1
ATOM 564 C C . PRO A 1 69 ? 25.513 -2.283 -31.880 1.00 86.06 69 PRO A C 1
ATOM 566 O O . PRO A 1 69 ? 26.512 -2.629 -31.255 1.00 86.06 69 PRO A O 1
ATOM 569 N N . LYS A 1 70 ? 24.984 -1.057 -31.783 1.00 86.56 70 LYS A N 1
ATOM 570 C CA . LYS A 1 70 ? 25.427 -0.024 -30.845 1.00 86.56 70 LYS A CA 1
ATOM 571 C C . LYS A 1 70 ? 24.233 0.642 -30.176 1.00 86.56 70 LYS A C 1
ATOM 573 O O . LYS A 1 70 ? 23.292 1.020 -30.872 1.00 86.56 70 LYS A O 1
ATOM 578 N N . TYR A 1 71 ? 24.304 0.814 -28.863 1.00 87.81 71 TYR A N 1
ATOM 579 C CA . TYR A 1 71 ? 23.288 1.486 -28.063 1.00 87.81 71 TYR A CA 1
ATOM 580 C C . TYR A 1 71 ? 23.919 2.176 -26.834 1.00 87.81 71 TYR A C 1
ATOM 582 O O . TYR A 1 71 ? 24.879 1.652 -26.263 1.00 87.81 71 TYR A O 1
ATOM 590 N N . PRO A 1 72 ? 23.422 3.359 -26.427 1.00 88.38 72 PRO A N 1
ATOM 591 C CA . PRO A 1 72 ? 23.934 4.121 -25.283 1.00 88.38 72 PRO A CA 1
ATOM 592 C C . PRO A 1 72 ? 23.349 3.663 -23.945 1.00 88.38 72 PRO A C 1
ATOM 594 O O . PRO A 1 72 ? 23.960 3.900 -22.905 1.00 88.38 72 PRO A O 1
ATOM 597 N N . CYS A 1 73 ? 22.178 3.036 -24.000 1.00 91.69 73 CYS A N 1
ATOM 598 C CA . CYS A 1 73 ? 21.448 2.415 -22.909 1.00 91.69 73 CYS A CA 1
ATOM 599 C C . CYS A 1 73 ? 20.471 1.379 -23.490 1.00 91.69 73 CYS A C 1
ATOM 601 O O . CYS A 1 73 ? 20.212 1.380 -24.692 1.00 91.69 73 CYS A O 1
ATOM 603 N N . ASP A 1 74 ? 19.949 0.478 -22.673 1.00 93.94 74 ASP A N 1
ATOM 604 C CA . ASP A 1 74 ? 19.000 -0.551 -23.108 1.00 93.94 74 ASP A CA 1
ATOM 605 C C . ASP A 1 74 ? 17.979 -0.821 -22.008 1.00 93.94 74 ASP A C 1
ATOM 607 O O . ASP A 1 74 ? 18.294 -0.714 -20.824 1.00 93.94 74 ASP A O 1
ATOM 611 N N . MET A 1 75 ? 16.751 -1.148 -22.395 1.00 95.44 75 MET A N 1
ATOM 612 C CA . MET A 1 75 ? 15.673 -1.488 -21.478 1.00 95.44 75 MET A CA 1
ATOM 613 C C . MET A 1 75 ? 14.788 -2.578 -22.065 1.00 95.44 75 MET A C 1
ATOM 615 O O . MET A 1 75 ? 14.277 -2.457 -23.181 1.00 95.44 75 MET A O 1
ATOM 619 N N . ILE A 1 76 ? 14.560 -3.616 -21.266 1.00 96.31 76 ILE A N 1
ATOM 620 C CA . ILE A 1 76 ? 13.735 -4.774 -21.615 1.00 96.31 76 ILE A CA 1
ATOM 621 C C . ILE A 1 76 ? 12.889 -5.210 -20.417 1.00 96.31 76 ILE A C 1
ATOM 623 O O . ILE A 1 76 ? 13.270 -5.000 -19.266 1.00 96.31 76 ILE A O 1
ATOM 627 N N . ILE A 1 77 ? 11.742 -5.824 -20.698 1.00 96.38 77 ILE A N 1
ATOM 628 C CA . ILE A 1 77 ? 10.985 -6.640 -19.740 1.00 96.38 77 ILE A CA 1
ATOM 629 C C . ILE A 1 77 ? 11.397 -8.090 -19.981 1.00 96.38 77 ILE A C 1
ATOM 631 O O . ILE A 1 77 ? 11.659 -8.459 -21.126 1.00 96.38 77 ILE A O 1
ATOM 635 N N . PHE A 1 78 ? 11.417 -8.919 -18.946 1.00 93.62 78 PHE A N 1
ATOM 636 C CA . PHE A 1 78 ? 11.557 -10.361 -19.115 1.00 93.62 78 PHE A CA 1
ATOM 637 C C . PHE A 1 78 ? 10.476 -11.126 -18.354 1.00 93.62 78 PHE A C 1
ATOM 639 O O . PHE A 1 78 ? 9.967 -10.663 -17.333 1.00 93.62 78 PHE A O 1
ATOM 646 N N . ASP A 1 79 ? 10.081 -12.275 -18.901 1.00 88.75 79 ASP A N 1
ATOM 647 C CA . ASP A 1 79 ? 9.168 -13.204 -18.235 1.00 88.75 79 ASP A CA 1
ATOM 648 C C . ASP A 1 79 ? 9.931 -14.170 -17.310 1.00 88.75 79 ASP A C 1
ATOM 650 O O . ASP A 1 79 ? 11.154 -14.105 -17.164 1.00 88.75 79 ASP A O 1
ATOM 654 N N . GLU A 1 80 ? 9.208 -15.099 -16.683 1.00 85.38 80 GLU A N 1
ATOM 655 C CA . GLU A 1 80 ? 9.786 -16.114 -15.789 1.00 85.38 80 GLU A CA 1
ATOM 656 C C . GLU A 1 80 ? 10.765 -17.069 -16.496 1.00 85.38 80 GLU A C 1
ATOM 658 O O . GLU A 1 80 ? 11.589 -17.709 -15.843 1.00 85.38 80 GLU A O 1
ATOM 663 N N . LEU A 1 81 ? 10.690 -17.162 -17.827 1.00 89.69 81 LEU A N 1
ATOM 664 C CA . LEU A 1 81 ? 11.567 -17.972 -18.671 1.00 89.69 81 LEU A CA 1
ATOM 665 C C . LEU A 1 81 ? 12.717 -17.151 -19.278 1.00 89.69 81 LEU A C 1
ATOM 667 O O . LEU A 1 81 ? 13.475 -17.681 -20.090 1.00 89.69 81 LEU A O 1
ATOM 671 N N . LEU A 1 82 ? 12.868 -15.887 -18.866 1.00 87.00 82 LEU A N 1
ATOM 672 C CA . LEU A 1 82 ? 13.863 -14.930 -19.353 1.00 87.00 82 LEU A CA 1
ATOM 673 C C . LEU A 1 82 ? 13.703 -14.546 -20.835 1.00 87.00 82 LEU A C 1
ATOM 675 O O . LEU A 1 82 ? 14.664 -14.110 -21.470 1.00 87.00 82 LEU A O 1
ATOM 679 N N . ASN A 1 83 ? 12.500 -14.666 -21.401 1.00 92.19 83 ASN A N 1
ATOM 680 C CA . ASN A 1 83 ? 12.229 -14.148 -22.739 1.00 92.19 83 ASN A CA 1
ATOM 681 C C . ASN A 1 83 ? 12.167 -12.619 -22.713 1.00 92.19 83 ASN A C 1
ATOM 683 O O . ASN A 1 83 ? 11.407 -12.033 -21.943 1.00 92.19 83 ASN A O 1
ATOM 687 N N . GLU A 1 84 ? 12.920 -11.967 -23.599 1.00 94.38 84 GLU A N 1
ATOM 688 C CA . GLU A 1 84 ? 12.971 -10.508 -23.678 1.00 94.38 84 GLU A CA 1
ATOM 689 C C . GLU A 1 84 ? 11.762 -9.929 -24.429 1.00 94.38 84 GLU A C 1
ATOM 691 O O . GLU A 1 84 ? 11.453 -10.282 -25.573 1.00 94.38 84 GLU A O 1
ATOM 696 N N . MET A 1 85 ? 11.096 -8.964 -23.804 1.00 95.19 85 MET A N 1
ATOM 697 C CA . MET A 1 85 ? 9.884 -8.321 -24.296 1.00 95.19 85 MET A CA 1
ATOM 698 C C . MET A 1 85 ? 10.019 -6.799 -24.252 1.00 95.19 85 MET A C 1
ATOM 700 O O . MET A 1 85 ? 10.661 -6.229 -23.372 1.00 95.19 85 MET A O 1
ATOM 704 N N . LYS A 1 86 ? 9.361 -6.118 -25.196 1.00 94.75 86 LYS A N 1
ATOM 705 C CA . LYS A 1 86 ? 9.191 -4.653 -25.170 1.00 94.75 86 LYS A CA 1
ATOM 706 C C . LYS A 1 86 ? 7.827 -4.219 -24.633 1.00 94.75 86 LYS A C 1
ATOM 708 O O . LYS A 1 86 ? 7.627 -3.044 -24.340 1.00 94.75 86 LYS A O 1
ATOM 713 N N . LYS A 1 87 ? 6.857 -5.134 -24.585 1.00 95.44 87 LYS A N 1
ATOM 714 C CA . LYS A 1 87 ? 5.517 -4.883 -24.048 1.00 95.44 87 LYS A CA 1
ATOM 715 C C . LYS A 1 87 ? 5.022 -6.131 -23.331 1.00 95.44 87 LYS A C 1
ATOM 717 O O . LYS A 1 87 ? 5.077 -7.204 -23.925 1.00 95.44 87 LYS A O 1
ATOM 722 N N . ASP A 1 88 ? 4.526 -5.962 -22.113 1.00 96.62 88 ASP A N 1
ATOM 723 C CA . ASP A 1 88 ? 3.884 -7.010 -21.318 1.00 96.62 88 ASP A CA 1
ATOM 724 C C . ASP A 1 88 ? 2.595 -6.455 -20.696 1.00 96.62 88 ASP A C 1
ATOM 726 O O . ASP A 1 88 ? 2.627 -5.737 -19.690 1.00 96.62 88 ASP A O 1
ATOM 730 N N . ILE A 1 89 ? 1.462 -6.750 -21.338 1.00 96.56 89 ILE A N 1
ATOM 731 C CA . ILE A 1 89 ? 0.133 -6.432 -20.825 1.00 96.56 89 ILE A CA 1
ATOM 732 C C . ILE A 1 89 ? -0.473 -7.694 -20.239 1.00 96.56 89 ILE A C 1
ATOM 734 O O . ILE A 1 89 ? -0.601 -8.710 -20.920 1.00 96.56 89 ILE A O 1
ATOM 738 N N . ARG A 1 90 ? -0.884 -7.621 -18.975 1.00 95.44 90 ARG A N 1
ATOM 739 C CA . ARG A 1 90 ? -1.378 -8.783 -18.234 1.00 95.44 90 ARG A CA 1
ATOM 740 C C . ARG A 1 90 ? -2.884 -8.746 -18.065 1.00 95.44 90 ARG A C 1
ATOM 742 O O . ARG A 1 90 ? -3.483 -7.688 -17.895 1.00 95.44 90 ARG A O 1
ATOM 749 N N . LYS A 1 91 ? -3.504 -9.922 -18.036 1.00 94.81 91 LYS A N 1
ATOM 750 C CA . LYS A 1 91 ? -4.936 -10.040 -17.782 1.00 94.81 91 LYS A CA 1
ATOM 751 C C . LYS A 1 91 ? -5.286 -9.507 -16.396 1.00 94.81 91 LYS A C 1
ATOM 753 O O . LYS A 1 91 ? -4.739 -9.972 -15.391 1.00 94.81 91 LYS A O 1
ATOM 758 N N . ASN A 1 92 ? -6.270 -8.616 -16.335 1.00 93.69 92 ASN A N 1
ATOM 759 C CA . ASN A 1 92 ? -6.672 -7.923 -15.127 1.00 93.69 92 ASN A CA 1
ATOM 760 C C . ASN A 1 92 ? -7.485 -8.811 -14.155 1.00 93.69 92 ASN A C 1
ATOM 762 O O . ASN A 1 92 ? -8.681 -8.631 -13.956 1.00 93.69 92 ASN A O 1
ATOM 766 N N . SER A 1 93 ? -6.834 -9.803 -13.551 1.00 92.56 93 SER A N 1
ATOM 767 C CA . SER A 1 93 ? -7.460 -10.858 -12.733 1.00 92.56 93 SER A CA 1
ATOM 768 C C . SER A 1 93 ? -6.839 -11.046 -11.345 1.00 92.56 93 SER A C 1
ATOM 770 O O . SER A 1 93 ? -7.366 -11.798 -10.531 1.00 92.56 93 SER A O 1
ATOM 772 N N . HIS A 1 94 ? -5.758 -10.325 -11.047 1.00 90.88 94 HIS A N 1
ATOM 773 C CA . HIS A 1 94 ? -5.024 -10.410 -9.786 1.00 90.88 94 HIS A CA 1
ATOM 774 C C . HIS A 1 94 ? -5.113 -9.099 -8.995 1.00 90.88 94 HIS A C 1
ATOM 776 O O . HIS A 1 94 ? -5.529 -8.052 -9.511 1.00 90.88 94 HIS A O 1
ATOM 782 N N . HIS A 1 95 ? -4.738 -9.169 -7.717 1.00 89.00 95 HIS A N 1
ATOM 783 C CA . HIS A 1 95 ? -4.637 -8.007 -6.831 1.00 89.00 95 HIS A CA 1
ATOM 784 C C . HIS A 1 95 ? -3.237 -7.372 -6.843 1.00 89.00 95 HIS A C 1
ATOM 786 O O . HIS A 1 95 ? -3.096 -6.181 -6.574 1.00 89.00 95 HIS A O 1
ATOM 792 N N . GLU A 1 96 ? -2.221 -8.156 -7.195 1.00 95.00 96 GLU A N 1
ATOM 793 C CA . GLU A 1 96 ? -0.827 -7.738 -7.289 1.00 95.00 96 GLU A CA 1
ATOM 794 C C . GLU A 1 96 ? -0.233 -8.210 -8.617 1.00 95.00 96 GLU A C 1
ATOM 796 O O . GLU A 1 96 ? -0.525 -9.313 -9.079 1.00 95.00 96 GLU A O 1
ATOM 801 N N . TYR A 1 97 ? 0.590 -7.357 -9.221 1.00 96.19 97 TYR A N 1
ATOM 802 C CA . TYR A 1 97 ? 1.311 -7.610 -10.464 1.00 96.19 97 TYR A CA 1
ATOM 803 C C . TYR A 1 97 ? 2.773 -7.227 -10.281 1.00 96.19 97 TYR A C 1
ATOM 805 O O . TYR A 1 97 ? 3.076 -6.262 -9.578 1.00 96.19 97 TYR A O 1
ATOM 813 N N . LYS A 1 98 ? 3.668 -7.961 -10.942 1.00 96.69 98 LYS A N 1
ATOM 814 C CA . LYS A 1 98 ? 5.114 -7.734 -10.894 1.00 96.69 98 LYS A CA 1
ATOM 815 C C . LYS A 1 98 ? 5.724 -7.850 -12.287 1.00 96.69 98 LYS A C 1
ATOM 817 O O . LYS A 1 98 ? 5.782 -8.956 -12.817 1.00 96.69 98 LYS A O 1
ATOM 822 N N . TRP A 1 99 ? 6.213 -6.752 -12.847 1.00 97.50 99 TRP A N 1
ATOM 823 C CA . TRP A 1 99 ? 7.015 -6.763 -14.072 1.00 97.50 99 TRP A CA 1
ATOM 824 C C . TRP A 1 99 ? 8.489 -6.700 -13.715 1.00 97.50 99 TRP A C 1
ATOM 826 O O . TRP A 1 99 ? 8.918 -5.752 -13.058 1.00 97.50 99 TRP A O 1
ATOM 836 N N . ASP A 1 100 ? 9.252 -7.694 -14.148 1.00 96.56 100 ASP A N 1
ATOM 837 C CA . ASP A 1 100 ? 10.699 -7.674 -14.018 1.00 96.56 100 ASP A CA 1
ATOM 838 C C . ASP A 1 100 ? 11.308 -7.006 -15.254 1.00 96.56 100 ASP A C 1
ATOM 840 O O . ASP A 1 100 ? 10.990 -7.349 -16.396 1.00 96.56 100 ASP A O 1
ATOM 844 N N . ILE A 1 101 ? 12.143 -5.996 -15.020 1.00 96.94 101 ILE A N 1
ATOM 845 C CA . ILE A 1 101 ? 12.797 -5.219 -16.070 1.00 96.94 101 ILE A CA 1
ATOM 846 C C . ILE A 1 101 ? 14.306 -5.224 -15.873 1.00 96.94 101 ILE A C 1
ATOM 848 O O . ILE A 1 101 ? 14.809 -5.291 -14.749 1.00 96.94 101 ILE A O 1
ATOM 852 N N . ALA A 1 102 ? 15.032 -5.113 -16.977 1.00 96.12 102 ALA A N 1
ATOM 853 C CA . ALA A 1 102 ? 16.466 -4.900 -16.974 1.00 96.12 102 ALA A CA 1
ATOM 854 C C . ALA A 1 102 ? 16.784 -3.578 -17.671 1.00 96.12 102 ALA A C 1
ATOM 856 O O . ALA A 1 102 ? 16.259 -3.306 -18.751 1.00 96.12 102 ALA A O 1
ATOM 857 N N . VAL A 1 103 ? 17.649 -2.772 -17.058 1.00 96.38 103 VAL A N 1
ATOM 858 C CA . VAL A 1 103 ? 18.116 -1.494 -17.602 1.00 96.38 103 VAL A CA 1
ATOM 859 C C . VAL A 1 103 ? 19.634 -1.524 -17.684 1.00 96.38 103 VAL A C 1
ATOM 861 O O . VAL A 1 103 ? 20.293 -1.626 -16.656 1.00 96.38 103 VAL A O 1
ATOM 864 N N . ASP A 1 104 ? 20.202 -1.426 -18.881 1.00 95.25 104 ASP A N 1
ATOM 865 C CA . ASP A 1 104 ? 21.634 -1.191 -19.080 1.00 95.25 104 ASP A CA 1
ATOM 866 C C . ASP A 1 104 ? 21.867 0.321 -19.212 1.00 95.25 104 ASP A C 1
ATOM 868 O O . ASP A 1 104 ? 21.552 0.896 -20.256 1.00 95.25 104 ASP A O 1
ATOM 872 N N . PRO A 1 105 ? 22.389 1.005 -18.179 1.00 94.06 105 PRO A N 1
ATOM 873 C CA . PRO A 1 105 ? 22.639 2.441 -18.235 1.00 94.06 105 PRO A CA 1
ATOM 874 C C . PRO A 1 105 ? 23.951 2.799 -18.948 1.00 94.06 105 PRO A C 1
ATOM 876 O O . PRO A 1 105 ? 24.224 3.984 -19.157 1.00 94.06 105 PRO A O 1
ATOM 879 N N . HIS A 1 106 ? 24.793 1.807 -19.255 1.00 93.06 106 HIS A N 1
ATOM 880 C CA . HIS A 1 106 ? 26.101 2.001 -19.871 1.00 93.06 106 HIS A CA 1
ATOM 881 C C . HIS A 1 106 ? 26.037 1.861 -21.386 1.00 93.06 106 HIS A C 1
ATOM 883 O O . HIS A 1 106 ? 26.692 2.615 -22.115 1.00 93.06 106 HIS A O 1
ATOM 889 N N . GLY A 1 107 ? 25.265 0.886 -21.850 1.00 90.69 107 GLY A N 1
ATOM 890 C CA . GLY A 1 107 ? 25.261 0.500 -23.242 1.00 90.69 107 GLY A CA 1
ATOM 891 C C . GLY A 1 107 ? 26.562 -0.174 -23.673 1.00 90.69 107 GLY A C 1
ATOM 892 O O . GLY A 1 107 ? 27.437 -0.485 -22.862 1.00 90.69 107 GLY A O 1
ATOM 893 N N . ASN A 1 108 ? 26.730 -0.353 -24.980 1.00 90.12 108 ASN A N 1
ATOM 894 C CA . ASN A 1 108 ? 27.873 -1.073 -25.554 1.00 90.12 108 ASN A CA 1
ATOM 895 C C . ASN A 1 108 ? 28.781 -0.206 -26.456 1.00 90.12 108 ASN A C 1
ATOM 897 O O . ASN A 1 108 ? 29.651 -0.735 -27.149 1.00 90.12 108 ASN A O 1
ATOM 901 N N . ILE A 1 109 ? 28.582 1.119 -26.481 1.00 87.62 109 ILE A N 1
ATOM 902 C CA . ILE A 1 109 ? 29.386 2.052 -27.299 1.00 87.62 109 ILE A CA 1
ATOM 903 C C . ILE A 1 109 ? 30.822 2.163 -26.778 1.00 87.62 109 ILE A C 1
ATOM 905 O O . ILE A 1 109 ? 31.771 2.213 -27.561 1.00 87.62 109 ILE A O 1
ATOM 909 N N . GLU A 1 110 ? 30.963 2.248 -25.457 1.00 84.69 110 GLU A N 1
ATOM 910 C CA . GLU A 1 110 ? 32.234 2.395 -24.750 1.00 84.69 110 GLU A CA 1
ATOM 911 C C . GLU A 1 110 ? 32.578 1.080 -24.037 1.00 84.69 110 GLU A C 1
ATOM 913 O O . GLU A 1 110 ? 31.698 0.278 -23.721 1.00 84.69 110 GLU A O 1
ATOM 918 N N . THR A 1 111 ? 33.857 0.857 -23.735 1.00 85.31 111 THR A N 1
ATOM 919 C CA . THR A 1 111 ? 34.267 -0.266 -22.882 1.00 85.31 111 THR A CA 1
ATOM 920 C C . THR A 1 111 ? 33.734 -0.058 -21.456 1.00 85.31 111 THR A C 1
ATOM 922 O O . THR A 1 111 ? 33.939 1.031 -20.912 1.00 85.31 111 THR A O 1
ATOM 925 N N . PRO A 1 112 ? 33.147 -1.078 -20.798 1.00 87.88 112 PRO A N 1
ATOM 926 C CA . PRO A 1 112 ? 32.539 -0.963 -19.466 1.00 87.88 112 PRO A CA 1
ATOM 927 C C . PRO A 1 112 ? 33.572 -0.917 -18.322 1.00 87.88 112 PRO A C 1
ATOM 929 O O . PRO A 1 112 ? 33.499 -1.658 -17.340 1.00 87.88 112 PRO A O 1
ATOM 932 N N . LEU A 1 113 ? 34.580 -0.045 -18.433 1.00 89.19 113 LEU A N 1
ATOM 933 C CA . LEU A 1 113 ? 35.601 0.134 -17.396 1.00 89.19 113 LEU A CA 1
ATOM 934 C C . LEU A 1 113 ? 35.015 0.821 -16.158 1.00 89.19 113 LEU A C 1
ATOM 936 O O . LEU A 1 113 ? 35.249 0.376 -15.031 1.00 89.19 113 LEU A O 1
ATOM 940 N N . PHE A 1 114 ? 34.197 1.853 -16.369 1.00 89.12 114 PHE A N 1
ATOM 941 C CA . PHE A 1 114 ? 33.562 2.647 -15.320 1.00 89.12 114 PHE A CA 1
ATOM 942 C C . PHE A 1 114 ? 32.042 2.589 -15.462 1.00 89.12 114 PHE A C 1
ATOM 944 O O . PHE A 1 114 ? 31.553 2.554 -16.590 1.00 89.12 114 PHE A O 1
ATOM 951 N N . PRO A 1 115 ? 31.287 2.567 -14.350 1.00 92.31 115 PRO A N 1
ATOM 952 C CA . PRO A 1 115 ? 29.838 2.638 -14.431 1.00 92.31 115 PRO A CA 1
ATOM 953 C C . PRO A 1 115 ? 29.397 3.965 -15.062 1.00 92.31 115 PRO A C 1
ATOM 955 O O . PRO A 1 115 ? 30.072 4.990 -14.931 1.00 92.31 115 PRO A O 1
ATOM 958 N N . LYS A 1 116 ? 28.251 3.935 -15.736 1.00 92.31 116 LYS A N 1
ATOM 959 C CA . LYS A 1 116 ? 27.580 5.112 -16.296 1.00 92.31 116 LYS A CA 1
ATOM 960 C C . LYS A 1 116 ? 26.161 5.176 -15.767 1.00 92.31 116 LYS A C 1
ATOM 962 O O . LYS A 1 116 ? 25.621 4.165 -15.315 1.00 92.31 116 LYS A O 1
ATOM 967 N N . SER A 1 117 ? 25.585 6.367 -15.842 1.00 93.56 117 SER A N 1
ATOM 968 C CA . SER A 1 117 ? 24.233 6.633 -15.378 1.00 93.56 117 SER A CA 1
ATOM 969 C C . SER A 1 117 ? 23.312 6.933 -16.552 1.00 93.56 117 SER A C 1
ATOM 971 O O . SER A 1 117 ? 23.688 7.648 -17.479 1.00 93.56 117 SER A O 1
ATOM 973 N N . SER A 1 118 ? 22.100 6.400 -16.480 1.00 94.12 118 SER A N 1
ATOM 974 C CA . SER A 1 118 ? 20.981 6.741 -17.353 1.00 94.12 118 SER A CA 1
ATOM 975 C C . SER A 1 118 ? 19.750 7.005 -16.491 1.00 94.12 118 SER A C 1
ATOM 977 O O . SER A 1 118 ? 19.629 6.456 -15.395 1.00 94.12 118 SER A O 1
ATOM 979 N N . VAL A 1 119 ? 18.846 7.853 -16.963 1.00 95.50 119 VAL A N 1
ATOM 980 C CA . VAL A 1 119 ? 17.612 8.199 -16.259 1.00 95.50 119 VAL A CA 1
ATOM 981 C C . VAL A 1 119 ? 16.473 7.402 -16.869 1.00 95.50 119 VAL A C 1
ATOM 983 O O . VAL A 1 119 ? 16.218 7.470 -18.068 1.00 95.50 119 VAL A O 1
ATOM 986 N N . MET A 1 120 ? 15.801 6.623 -16.030 1.00 96.50 120 MET A N 1
ATOM 987 C CA . MET A 1 120 ? 14.534 5.995 -16.362 1.00 96.50 120 MET A CA 1
ATOM 988 C C . MET A 1 120 ? 13.402 6.951 -15.988 1.00 96.50 120 MET A C 1
ATOM 990 O O . MET A 1 120 ? 13.320 7.362 -14.837 1.00 96.50 120 MET A O 1
ATOM 994 N N . THR A 1 121 ? 12.523 7.273 -16.930 1.00 97.12 121 THR A N 1
ATOM 995 C CA . THR A 1 121 ? 11.375 8.170 -16.768 1.00 97.12 121 THR A CA 1
ATOM 996 C C . THR A 1 121 ? 10.070 7.474 -17.145 1.00 97.12 121 THR A C 1
ATOM 998 O O . THR A 1 121 ? 10.037 6.515 -17.922 1.00 97.12 121 THR A O 1
ATOM 1001 N N . TRP A 1 122 ? 8.968 7.949 -16.577 1.00 97.81 122 TRP A N 1
ATOM 1002 C CA . TRP A 1 122 ? 7.613 7.502 -16.897 1.00 97.81 122 TRP A CA 1
ATOM 1003 C C . TRP A 1 122 ? 6.619 8.642 -16.660 1.00 97.81 122 TRP A C 1
ATOM 1005 O O . TRP A 1 122 ? 6.926 9.619 -15.983 1.00 97.81 122 TRP A O 1
ATOM 1015 N N . ASN A 1 123 ? 5.405 8.521 -17.204 1.00 96.56 123 ASN A N 1
ATOM 1016 C CA . ASN A 1 123 ? 4.325 9.469 -16.927 1.00 96.56 123 ASN A CA 1
ATOM 1017 C C . ASN A 1 123 ? 3.408 8.925 -15.813 1.00 96.56 123 ASN A C 1
ATOM 1019 O O . ASN A 1 123 ? 2.674 7.966 -16.071 1.00 96.56 123 ASN A O 1
ATOM 1023 N N . PRO A 1 124 ? 3.382 9.537 -14.611 1.00 95.12 124 PRO A N 1
ATOM 1024 C CA . PRO A 1 124 ? 2.509 9.124 -13.513 1.00 95.12 124 PRO A CA 1
ATOM 1025 C C . PRO A 1 124 ? 1.017 9.059 -13.850 1.00 95.12 124 PRO A C 1
ATOM 1027 O O . PRO A 1 124 ? 0.298 8.248 -13.274 1.00 95.12 124 PRO A O 1
ATOM 1030 N N . LEU A 1 125 ? 0.547 9.896 -14.782 1.00 93.88 125 LEU A N 1
ATOM 1031 C CA . LEU A 1 125 ? -0.869 9.977 -15.162 1.00 93.88 125 LEU A CA 1
ATOM 1032 C C . LEU A 1 125 ? -1.345 8.777 -15.989 1.00 93.88 125 LEU A C 1
ATOM 1034 O O . LEU A 1 125 ? -2.546 8.577 -16.131 1.00 93.88 125 LEU A O 1
ATOM 1038 N N . ASN A 1 126 ? -0.414 7.991 -16.532 1.00 95.12 126 ASN A N 1
ATOM 10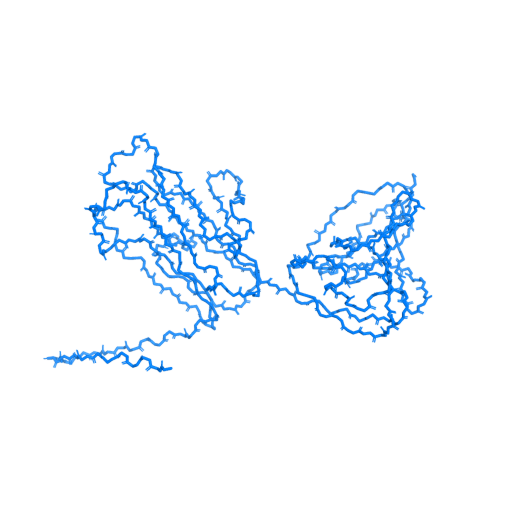39 C CA . ASN A 1 126 ? -0.731 6.785 -17.293 1.00 95.12 126 ASN A CA 1
ATOM 1040 C C . ASN A 1 126 ? -0.953 5.560 -16.389 1.00 95.12 126 ASN A C 1
ATOM 1042 O O . ASN A 1 126 ? -1.435 4.528 -16.849 1.00 95.12 126 ASN A O 1
ATOM 1046 N N . PHE A 1 127 ? -0.591 5.649 -15.108 1.00 95.50 127 PHE A N 1
ATOM 1047 C CA . PHE A 1 127 ? -0.907 4.611 -14.137 1.00 95.50 127 PHE A CA 1
ATOM 1048 C C . PHE A 1 127 ? -2.376 4.696 -13.716 1.00 95.50 127 PHE A C 1
ATOM 1050 O O . PHE A 1 127 ? -2.901 5.786 -13.488 1.00 95.50 127 PHE A O 1
ATOM 1057 N N . SER A 1 128 ? -3.025 3.543 -13.526 1.00 94.12 128 SER A N 1
ATOM 1058 C CA . SER A 1 128 ? -4.349 3.509 -12.897 1.00 94.12 128 SER A CA 1
ATOM 1059 C C . SER A 1 128 ? -4.305 4.149 -11.503 1.00 94.12 128 SER A C 1
ATOM 1061 O O . SER A 1 128 ? -3.375 3.865 -10.734 1.00 94.12 128 SER A O 1
ATOM 1063 N N . PRO A 1 129 ? -5.319 4.958 -11.137 1.00 92.00 129 PRO A N 1
ATOM 1064 C CA . PRO A 1 129 ? -5.400 5.565 -9.822 1.00 92.00 129 PRO A CA 1
ATOM 1065 C C . PRO A 1 129 ? -5.746 4.572 -8.702 1.00 92.00 129 PRO A C 1
ATOM 1067 O O . PRO A 1 129 ? -5.642 4.910 -7.523 1.00 92.00 129 PRO A O 1
ATOM 1070 N N . GLU A 1 130 ? -6.127 3.345 -9.051 1.00 91.31 130 GLU A N 1
ATOM 1071 C CA . GLU A 1 130 ? -6.670 2.331 -8.145 1.00 91.31 130 GLU A CA 1
ATOM 1072 C C . GLU A 1 130 ? -5.590 1.414 -7.565 1.00 91.31 130 GLU A C 1
ATOM 1074 O O . GLU A 1 130 ? -5.812 0.226 -7.331 1.00 91.31 130 GLU A O 1
ATOM 1079 N N . GLY A 1 131 ? -4.386 1.933 -7.349 1.00 93.50 131 GLY A N 1
ATOM 1080 C CA . GLY A 1 131 ? -3.335 1.168 -6.705 1.00 93.50 131 GLY A CA 1
ATOM 1081 C C . GLY A 1 131 ? -2.040 1.930 -6.513 1.00 93.50 131 GLY A C 1
ATOM 1082 O O . GLY A 1 131 ? -1.882 3.082 -6.932 1.00 93.50 131 GLY A O 1
ATOM 1083 N N . LYS A 1 132 ? -1.108 1.232 -5.872 1.00 94.62 132 LYS A N 1
ATOM 1084 C CA . LYS A 1 132 ? 0.230 1.708 -5.548 1.00 94.62 132 LYS A CA 1
ATOM 1085 C C . LYS A 1 132 ? 1.263 1.020 -6.431 1.00 94.62 132 LYS A C 1
ATOM 1087 O O . LYS A 1 132 ? 1.174 -0.189 -6.646 1.00 94.62 132 LYS A O 1
ATOM 1092 N N . TYR A 1 133 ? 2.241 1.788 -6.903 1.00 97.38 133 TYR A N 1
ATOM 1093 C CA . TYR A 1 133 ? 3.274 1.338 -7.836 1.00 97.38 133 TYR A CA 1
ATOM 1094 C C . TYR A 1 133 ? 4.641 1.497 -7.188 1.00 97.38 133 TYR A C 1
ATOM 1096 O O . TYR A 1 133 ? 5.040 2.608 -6.860 1.00 97.38 133 TYR A O 1
ATOM 1104 N N . ILE A 1 134 ? 5.348 0.395 -6.978 1.00 97.50 134 ILE A N 1
ATOM 1105 C CA . ILE A 1 134 ? 6.619 0.364 -6.254 1.00 97.50 134 ILE A CA 1
ATOM 1106 C C . ILE A 1 134 ? 7.700 -0.117 -7.215 1.00 97.50 134 ILE A C 1
ATOM 1108 O O . ILE A 1 134 ? 7.560 -1.193 -7.795 1.00 97.50 134 ILE A O 1
ATOM 1112 N N . LEU A 1 135 ? 8.792 0.637 -7.338 1.00 98.25 135 LEU A N 1
ATOM 1113 C CA . LEU A 1 135 ? 10.001 0.171 -8.011 1.00 98.25 135 LEU A CA 1
ATOM 1114 C C . LEU A 1 135 ? 10.952 -0.422 -6.972 1.00 98.25 135 LEU A C 1
ATOM 1116 O O . LEU A 1 135 ? 11.315 0.247 -5.997 1.00 98.25 135 LEU A O 1
ATOM 1120 N N . LYS A 1 136 ? 11.380 -1.661 -7.201 1.00 97.88 136 LYS A N 1
ATOM 1121 C CA . LYS A 1 136 ? 12.415 -2.325 -6.410 1.00 97.88 136 LYS A CA 1
ATOM 1122 C C . LYS A 1 136 ? 13.658 -2.597 -7.241 1.00 97.88 136 LYS A C 1
ATOM 1124 O O . LYS A 1 136 ? 13.532 -3.032 -8.380 1.00 97.88 136 LYS A O 1
ATOM 1129 N N . SER A 1 137 ? 14.830 -2.384 -6.660 1.00 96.06 137 SER A N 1
ATOM 1130 C CA . SER A 1 137 ? 16.107 -2.878 -7.174 1.00 96.06 137 SER A CA 1
ATOM 1131 C C . SER A 1 137 ? 16.281 -4.334 -6.754 1.00 96.06 137 SER A C 1
ATOM 1133 O O . SER A 1 137 ? 16.091 -4.659 -5.585 1.00 96.06 137 SER A O 1
ATOM 1135 N N . ASN A 1 138 ? 16.643 -5.203 -7.696 1.00 90.69 138 ASN A N 1
ATOM 1136 C CA . ASN A 1 138 ? 16.950 -6.615 -7.449 1.00 90.69 138 ASN A CA 1
ATOM 1137 C C . ASN A 1 138 ? 18.469 -6.876 -7.558 1.00 90.69 138 ASN A C 1
ATOM 1139 O O . ASN A 1 138 ? 18.881 -7.947 -7.999 1.00 90.69 138 ASN A O 1
ATOM 1143 N N . MET A 1 139 ? 19.297 -5.869 -7.260 1.00 79.12 139 MET A N 1
ATOM 1144 C CA . MET A 1 139 ? 20.755 -5.941 -7.433 1.00 79.12 139 MET A CA 1
ATOM 1145 C C . MET A 1 139 ? 21.486 -6.576 -6.247 1.00 79.12 139 MET A C 1
ATOM 1147 O O . MET A 1 139 ? 22.555 -7.152 -6.437 1.00 79.12 139 MET A O 1
ATOM 1151 N N . ASP A 1 140 ? 20.899 -6.481 -5.056 1.00 78.50 140 ASP A N 1
ATOM 1152 C CA . ASP A 1 140 ? 21.419 -7.060 -3.819 1.00 78.50 140 ASP A CA 1
ATOM 1153 C C . ASP A 1 140 ? 20.661 -8.347 -3.454 1.00 78.50 140 ASP A C 1
ATOM 1155 O O . ASP A 1 140 ? 19.586 -8.626 -3.992 1.00 78.50 140 ASP A O 1
ATOM 1159 N N . GLU A 1 141 ? 21.190 -9.125 -2.501 1.00 78.44 141 GLU A N 1
ATOM 1160 C CA . GLU A 1 141 ? 20.555 -10.365 -2.010 1.00 78.44 141 GLU A CA 1
ATOM 1161 C C . GLU A 1 141 ? 19.115 -10.140 -1.518 1.00 78.44 141 GLU A C 1
ATOM 1163 O O . GLU A 1 141 ? 18.264 -11.026 -1.617 1.00 78.44 141 GLU A O 1
ATOM 1168 N N . THR A 1 142 ? 18.830 -8.937 -1.014 1.00 84.62 142 THR A N 1
ATOM 1169 C CA . THR A 1 142 ? 17.494 -8.506 -0.604 1.00 84.62 142 THR A CA 1
ATOM 1170 C C . THR A 1 142 ? 17.012 -7.363 -1.497 1.00 84.62 142 THR A C 1
ATOM 1172 O O . THR A 1 142 ? 17.636 -6.302 -1.482 1.00 84.62 142 THR A O 1
ATOM 1175 N N . PRO A 1 143 ? 15.887 -7.516 -2.220 1.00 90.00 143 PRO A N 1
ATOM 1176 C CA . PRO A 1 143 ? 15.366 -6.446 -3.060 1.00 90.00 143 PRO A CA 1
ATOM 1177 C C . PRO A 1 143 ? 15.044 -5.165 -2.275 1.00 90.00 143 PRO A C 1
ATOM 1179 O O . PRO A 1 143 ? 14.238 -5.190 -1.339 1.00 90.00 143 PRO A O 1
ATOM 1182 N N . GLU A 1 144 ? 15.617 -4.038 -2.693 1.00 95.00 144 GLU A N 1
ATOM 1183 C CA . GLU A 1 144 ? 15.460 -2.729 -2.049 1.00 95.00 144 GLU A CA 1
ATOM 1184 C C . GLU A 1 144 ? 14.361 -1.905 -2.733 1.00 95.00 144 GLU A C 1
ATOM 1186 O O . GLU A 1 144 ? 14.271 -1.873 -3.958 1.00 95.00 144 GLU A O 1
ATOM 1191 N N . ILE A 1 145 ? 13.521 -1.202 -1.964 1.00 96.75 145 ILE A N 1
ATOM 1192 C CA . ILE A 1 145 ? 12.568 -0.232 -2.525 1.00 96.75 145 ILE A CA 1
ATOM 1193 C C . ILE A 1 145 ? 13.323 1.045 -2.889 1.00 96.75 145 ILE A C 1
ATOM 1195 O O . ILE A 1 145 ? 13.710 1.806 -2.008 1.00 96.75 145 ILE A O 1
ATOM 1199 N N . VAL A 1 146 ? 13.459 1.307 -4.187 1.00 97.44 146 VAL A N 1
ATOM 1200 C CA . VAL A 1 146 ? 14.161 2.493 -4.699 1.00 97.44 146 VAL A CA 1
ATOM 1201 C C . VAL A 1 146 ? 13.207 3.620 -5.096 1.00 97.44 146 VAL A C 1
ATOM 1203 O O . VAL A 1 146 ? 13.573 4.789 -5.019 1.00 97.44 146 VAL A O 1
ATOM 1206 N N . VAL A 1 147 ? 11.960 3.290 -5.457 1.00 98.00 147 VAL A N 1
ATOM 1207 C CA . VAL A 1 147 ? 10.871 4.267 -5.609 1.00 98.00 147 VAL A CA 1
ATOM 1208 C C . VAL A 1 147 ? 9.629 3.732 -4.894 1.00 98.00 147 VAL A C 1
ATOM 1210 O O . VAL A 1 147 ? 9.021 2.769 -5.366 1.00 98.00 147 VAL A O 1
ATOM 1213 N N . PRO A 1 148 ? 9.230 4.325 -3.753 1.00 95.88 148 PRO A N 1
ATOM 1214 C CA . PRO A 1 148 ? 8.112 3.824 -2.954 1.00 95.88 148 PRO A CA 1
ATOM 1215 C C . PRO A 1 148 ? 6.741 4.093 -3.581 1.00 95.88 148 PRO A C 1
ATOM 1217 O O . PRO A 1 148 ? 5.783 3.396 -3.237 1.00 95.88 148 PRO A O 1
ATOM 1220 N N . ASP A 1 149 ? 6.636 5.102 -4.451 1.00 95.81 149 ASP A N 1
ATOM 1221 C CA . ASP A 1 149 ? 5.430 5.382 -5.227 1.00 95.81 149 ASP A CA 1
ATOM 1222 C C . ASP A 1 149 ? 5.756 6.044 -6.577 1.00 95.81 149 ASP A C 1
ATOM 1224 O O . ASP A 1 149 ? 6.075 7.233 -6.652 1.00 95.81 149 ASP A O 1
ATOM 1228 N N . MET A 1 150 ? 5.652 5.271 -7.658 1.00 97.44 150 MET A N 1
ATOM 1229 C CA . MET A 1 150 ? 5.889 5.736 -9.030 1.00 97.44 150 MET A CA 1
ATOM 1230 C C . MET A 1 150 ? 4.794 6.689 -9.545 1.00 97.44 150 MET A C 1
ATOM 1232 O O . MET A 1 150 ? 4.910 7.223 -10.645 1.00 97.44 150 MET A O 1
ATOM 1236 N N . ARG A 1 151 ? 3.719 6.929 -8.782 1.00 95.25 151 ARG A N 1
ATOM 1237 C CA . ARG A 1 151 ? 2.740 7.979 -9.104 1.00 95.25 151 ARG A CA 1
ATOM 1238 C C . ARG A 1 151 ? 3.108 9.342 -8.517 1.00 95.25 151 ARG A C 1
ATOM 1240 O O . ARG A 1 151 ? 2.592 10.354 -8.981 1.00 95.25 151 ARG A O 1
ATOM 1247 N N . LEU A 1 152 ? 3.989 9.372 -7.516 1.00 94.81 152 LEU A N 1
ATOM 1248 C CA . LEU A 1 152 ? 4.494 10.604 -6.897 1.00 94.81 152 LEU A CA 1
ATOM 1249 C C . LEU A 1 152 ? 5.880 10.987 -7.420 1.00 94.81 152 LEU A C 1
ATOM 1251 O O . LEU A 1 152 ? 6.213 12.167 -7.488 1.00 94.81 152 LEU A O 1
ATOM 1255 N N . ILE A 1 153 ? 6.676 9.988 -7.797 1.00 96.81 153 ILE A N 1
ATOM 1256 C CA . ILE A 1 153 ? 8.002 10.140 -8.397 1.00 96.81 153 ILE A CA 1
ATOM 1257 C C . ILE A 1 153 ? 7.911 9.673 -9.848 1.00 96.81 153 ILE A C 1
ATOM 1259 O O . ILE A 1 153 ? 7.325 8.628 -10.112 1.00 96.81 153 ILE A O 1
ATOM 1263 N N . HIS A 1 154 ? 8.480 10.435 -10.781 1.00 95.88 154 HIS A N 1
ATOM 1264 C CA . HIS A 1 154 ? 8.361 10.198 -12.228 1.00 95.88 154 HIS A CA 1
ATOM 1265 C C . HIS A 1 154 ? 9.664 9.749 -12.904 1.00 95.88 154 HIS A C 1
ATOM 1267 O O . HIS A 1 154 ? 9.691 9.537 -14.116 1.00 95.88 154 HIS A O 1
ATOM 1273 N N . GLU A 1 155 ? 10.748 9.631 -12.141 1.00 97.06 155 GLU A N 1
ATOM 1274 C CA . GLU A 1 155 ? 12.057 9.255 -12.662 1.00 97.06 155 GLU A CA 1
ATOM 1275 C C . GLU A 1 155 ? 12.910 8.511 -11.633 1.00 97.06 155 GLU A C 1
ATOM 1277 O O . GLU A 1 155 ? 12.681 8.590 -10.424 1.00 97.06 155 GLU A O 1
ATOM 1282 N N . TYR A 1 156 ? 13.911 7.787 -12.124 1.00 97.44 156 TYR A N 1
ATOM 1283 C CA . TYR A 1 156 ? 14.920 7.121 -11.317 1.00 97.44 156 TYR A CA 1
ATOM 1284 C C . TYR A 1 156 ? 16.240 6.994 -12.087 1.00 97.44 156 TYR A C 1
ATOM 1286 O O . TYR A 1 156 ? 16.267 6.507 -13.219 1.00 97.44 156 TYR A O 1
ATOM 1294 N N . THR A 1 157 ? 17.348 7.400 -11.467 1.00 96.69 157 THR A N 1
ATOM 1295 C CA . THR A 1 157 ? 18.686 7.292 -12.064 1.00 96.69 157 THR A CA 1
ATOM 1296 C C . THR A 1 157 ? 19.275 5.909 -11.818 1.00 96.69 157 THR A C 1
ATOM 1298 O O . THR A 1 157 ? 19.576 5.537 -10.686 1.00 96.69 157 THR A O 1
ATOM 1301 N N . VAL A 1 158 ? 19.517 5.169 -12.896 1.00 95.88 158 VAL A N 1
ATOM 1302 C CA . VAL A 1 158 ? 20.161 3.854 -12.880 1.00 95.88 158 VAL A CA 1
ATOM 1303 C C . VAL A 1 158 ? 21.648 4.031 -13.161 1.00 95.88 158 VAL A C 1
ATOM 1305 O O . VAL A 1 158 ? 22.009 4.675 -14.141 1.00 95.88 158 VAL A O 1
ATOM 1308 N N . THR A 1 159 ? 22.519 3.451 -12.331 1.00 94.75 159 THR A N 1
ATOM 1309 C CA . THR A 1 159 ? 23.979 3.498 -12.520 1.00 94.75 159 THR A CA 1
ATOM 1310 C C . THR A 1 159 ? 24.563 2.095 -12.527 1.00 94.75 159 THR A C 1
ATOM 1312 O O . THR A 1 159 ? 24.319 1.323 -11.607 1.00 94.75 159 THR A O 1
ATOM 1315 N N . GLY A 1 160 ? 25.344 1.759 -13.552 1.00 94.19 160 GLY A N 1
ATOM 1316 C CA . GLY A 1 160 ? 25.811 0.391 -13.768 1.00 94.19 160 GLY A CA 1
ATOM 1317 C C . GLY A 1 160 ? 26.781 0.265 -14.938 1.00 94.19 160 GLY A C 1
ATOM 1318 O O . GLY A 1 160 ? 27.097 1.247 -15.610 1.00 94.19 160 GLY A O 1
ATOM 1319 N N . LYS A 1 161 ? 27.289 -0.951 -15.152 1.00 94.38 161 LYS A N 1
ATOM 1320 C CA . LYS A 1 161 ? 28.194 -1.307 -16.266 1.00 94.38 161 LYS A CA 1
ATOM 1321 C C . LYS A 1 161 ? 27.539 -2.224 -17.308 1.00 94.38 161 LYS A C 1
ATOM 1323 O O . LYS A 1 161 ? 28.151 -2.509 -18.331 1.00 94.38 161 LYS A O 1
ATOM 1328 N N . SER A 1 162 ? 26.354 -2.727 -16.991 1.00 93.62 162 SER A N 1
ATOM 1329 C CA . SER A 1 162 ? 25.571 -3.702 -17.745 1.00 93.62 162 SER A CA 1
ATOM 1330 C C . SER A 1 162 ? 24.119 -3.611 -17.278 1.00 93.62 162 SER A C 1
ATOM 1332 O O . SER A 1 162 ? 23.787 -2.749 -16.460 1.00 93.62 162 SER A O 1
ATOM 1334 N N . HIS A 1 163 ? 23.274 -4.538 -17.728 1.00 94.12 163 HIS A N 1
ATOM 1335 C CA . HIS A 1 163 ? 21.908 -4.699 -17.242 1.00 94.12 163 HIS A CA 1
ATOM 1336 C C . HIS A 1 163 ? 21.824 -4.783 -15.716 1.00 94.12 163 HIS A C 1
ATOM 1338 O O . HIS A 1 163 ? 22.396 -5.670 -15.083 1.00 94.12 163 HIS A O 1
ATOM 1344 N N . MET A 1 164 ? 21.069 -3.844 -15.160 1.00 95.69 164 MET A N 1
ATOM 1345 C CA . MET A 1 164 ? 20.662 -3.755 -13.768 1.00 95.69 164 MET A CA 1
ATOM 1346 C C . MET A 1 164 ? 19.203 -4.213 -13.671 1.00 95.69 164 MET A C 1
ATOM 1348 O O . MET A 1 164 ? 18.379 -3.807 -14.491 1.00 95.69 164 MET A O 1
ATOM 1352 N N . LEU A 1 165 ? 18.879 -5.060 -12.697 1.00 95.75 165 LEU A N 1
ATOM 1353 C CA . LEU A 1 165 ? 17.572 -5.698 -12.561 1.00 95.75 165 LEU A CA 1
ATOM 1354 C C . LEU A 1 165 ? 16.666 -4.935 -11.594 1.00 95.75 165 LEU A C 1
ATOM 1356 O O . LEU A 1 165 ? 17.065 -4.601 -10.477 1.00 95.75 165 LEU A O 1
ATOM 1360 N N . PHE A 1 166 ? 15.415 -4.740 -12.000 1.00 97.31 166 PHE A N 1
ATOM 1361 C CA . PHE A 1 166 ? 14.381 -4.108 -11.190 1.00 97.31 166 PHE A CA 1
ATOM 1362 C C . PHE A 1 166 ? 13.059 -4.866 -11.280 1.00 97.31 166 PHE A C 1
ATOM 1364 O O . PHE A 1 166 ? 12.779 -5.540 -12.267 1.00 97.31 166 PHE A O 1
ATOM 1371 N N . SER A 1 167 ? 12.219 -4.690 -10.264 1.00 97.19 167 SER A N 1
ATOM 1372 C CA . SER A 1 167 ? 10.818 -5.108 -10.276 1.00 97.19 167 SER A CA 1
ATOM 1373 C C . SER A 1 167 ? 9.917 -3.883 -10.188 1.00 97.19 167 SER A C 1
ATOM 1375 O O . SER A 1 167 ? 10.068 -3.081 -9.265 1.00 97.19 167 SER A O 1
ATOM 1377 N N . ILE A 1 168 ? 8.926 -3.774 -11.066 1.00 97.88 168 ILE A N 1
ATOM 1378 C CA . ILE A 1 168 ? 7.798 -2.855 -10.897 1.00 97.88 168 ILE A CA 1
ATOM 1379 C C . ILE A 1 168 ? 6.636 -3.650 -10.325 1.00 97.88 168 ILE A C 1
ATOM 1381 O O . ILE A 1 168 ? 6.139 -4.577 -10.963 1.00 97.88 168 ILE A O 1
ATOM 1385 N N . ILE A 1 169 ? 6.198 -3.284 -9.126 1.00 97.62 169 ILE A N 1
ATOM 1386 C CA . ILE A 1 169 ? 5.101 -3.942 -8.424 1.00 97.62 169 ILE A CA 1
ATOM 1387 C C . ILE A 1 169 ? 3.896 -3.007 -8.410 1.00 97.62 169 ILE A C 1
ATOM 1389 O O . ILE A 1 169 ? 3.964 -1.931 -7.818 1.00 97.62 169 ILE A O 1
ATOM 1393 N N . TRP A 1 170 ? 2.785 -3.431 -9.009 1.00 97.25 170 TRP A N 1
ATOM 1394 C CA . TRP A 1 170 ? 1.494 -2.761 -8.861 1.00 97.25 170 TRP A CA 1
ATOM 1395 C C . TRP A 1 170 ? 0.609 -3.558 -7.913 1.00 97.25 170 TRP A C 1
ATOM 1397 O O . TRP A 1 170 ? 0.279 -4.712 -8.185 1.00 97.25 170 TRP A O 1
ATOM 1407 N N . LYS A 1 171 ? 0.200 -2.932 -6.811 1.00 95.44 171 LYS A N 1
ATOM 1408 C CA . LYS A 1 171 ? -0.781 -3.491 -5.880 1.00 95.44 171 LYS A CA 1
ATOM 1409 C C . LYS A 1 171 ? -2.055 -2.675 -5.971 1.00 95.44 171 LYS A C 1
ATOM 1411 O O . LYS A 1 171 ? -2.035 -1.473 -5.696 1.00 95.44 171 LYS A O 1
ATOM 1416 N N . LYS A 1 172 ? -3.162 -3.308 -6.334 1.00 93.88 172 LYS A N 1
ATOM 1417 C CA . LYS A 1 172 ? -4.459 -2.635 -6.389 1.00 93.88 172 LYS A CA 1
ATOM 1418 C C . LYS A 1 172 ? -4.915 -2.209 -4.999 1.00 93.88 172 LYS A C 1
ATOM 1420 O O . LYS A 1 172 ? -4.581 -2.843 -4.004 1.00 93.88 172 LYS A O 1
ATOM 1425 N N . PHE A 1 173 ? -5.704 -1.150 -4.923 1.00 94.38 173 PHE A N 1
ATOM 1426 C CA . PHE A 1 173 ? -6.415 -0.810 -3.702 1.00 94.38 173 PHE A CA 1
ATOM 1427 C C . PHE A 1 173 ? -7.596 -1.760 -3.486 1.00 94.38 173 PHE A C 1
ATOM 1429 O O . PHE A 1 173 ? -8.164 -2.310 -4.431 1.00 94.38 173 PHE A O 1
ATOM 1436 N N . LYS A 1 174 ? -7.961 -1.959 -2.220 1.00 94.31 174 LYS A N 1
ATOM 1437 C CA . LYS A 1 174 ? -9.273 -2.474 -1.824 1.00 94.31 174 LYS A CA 1
ATOM 1438 C C . LYS A 1 174 ? -10.041 -1.366 -1.125 1.00 94.31 174 LYS A C 1
ATOM 1440 O O . LYS A 1 174 ? -9.443 -0.498 -0.488 1.00 94.31 174 LYS A O 1
ATOM 1445 N N . THR A 1 175 ? -11.359 -1.439 -1.220 1.00 94.88 175 THR A N 1
ATOM 1446 C CA . THR A 1 175 ? -12.268 -0.580 -0.467 1.00 94.88 175 THR A CA 1
ATOM 1447 C C . THR A 1 175 ? -12.788 -1.345 0.738 1.00 94.88 175 THR A C 1
ATOM 1449 O O . THR A 1 175 ? -13.191 -2.501 0.617 1.00 94.88 175 THR A O 1
ATOM 1452 N N . PHE A 1 176 ? -12.766 -0.699 1.898 1.00 97.69 176 PHE A N 1
ATOM 1453 C CA . PHE A 1 176 ? -13.420 -1.178 3.104 1.00 97.69 176 PHE A CA 1
ATOM 1454 C C . PHE A 1 176 ? -14.582 -0.247 3.453 1.00 97.69 176 PHE A C 1
ATOM 1456 O O . PHE A 1 176 ? -14.427 0.977 3.441 1.00 97.69 176 PHE A O 1
ATOM 1463 N N . GLU A 1 177 ? -15.734 -0.836 3.766 1.00 98.12 177 GLU A N 1
ATOM 1464 C CA . GLU A 1 177 ? -16.944 -0.110 4.146 1.00 98.12 177 GLU A CA 1
ATOM 1465 C C . GLU A 1 177 ? -17.141 -0.163 5.663 1.00 98.12 177 GLU A C 1
ATOM 1467 O O . GLU A 1 177 ? -17.316 -1.223 6.263 1.00 98.12 177 GLU A O 1
ATOM 1472 N N . PHE A 1 178 ? -17.122 1.004 6.300 1.00 97.75 178 PHE A N 1
ATOM 1473 C CA . PHE A 1 178 ? -17.458 1.154 7.708 1.00 97.75 178 PHE A CA 1
ATOM 1474 C C . PHE A 1 178 ? -18.940 1.475 7.859 1.00 97.75 178 PHE A C 1
ATOM 1476 O O . PHE A 1 178 ? -19.412 2.483 7.340 1.00 97.75 178 PHE A O 1
ATOM 1483 N N . HIS A 1 179 ? -19.651 0.670 8.647 1.00 96.50 179 HIS A N 1
ATOM 1484 C CA . HIS A 1 179 ? -21.034 0.929 9.045 1.00 96.50 179 HIS A CA 1
ATOM 1485 C C . HIS A 1 179 ? -21.054 1.379 10.501 1.00 96.50 179 HIS A C 1
ATOM 1487 O O . HIS A 1 179 ? -21.066 0.555 11.418 1.00 96.50 179 HIS A O 1
ATOM 1493 N N . LEU A 1 180 ? -21.017 2.689 10.723 1.00 96.88 180 LEU A N 1
ATOM 1494 C CA . LEU A 1 180 ? -20.858 3.239 12.062 1.00 96.88 180 LEU A CA 1
ATOM 1495 C C . LEU A 1 180 ? -22.185 3.770 12.605 1.00 96.88 180 LEU A C 1
ATOM 1497 O O . LEU A 1 180 ? -22.993 4.352 11.881 1.00 96.88 180 LEU A O 1
ATOM 1501 N N . GLN A 1 181 ? -22.401 3.575 13.903 1.00 96.00 181 GLN A N 1
ATOM 1502 C CA . GLN A 1 181 ? -23.600 4.006 14.616 1.00 96.00 181 GLN A CA 1
ATOM 1503 C C . GLN A 1 181 ? -23.428 5.418 15.169 1.00 96.00 181 GLN A C 1
ATOM 1505 O O . GLN A 1 181 ? -22.327 5.813 15.546 1.00 96.00 181 GLN A O 1
ATOM 1510 N N . LYS A 1 182 ? -24.527 6.168 15.298 1.00 96.88 182 LYS A N 1
ATOM 1511 C CA . LYS A 1 182 ? -24.496 7.468 15.981 1.00 96.88 182 LYS A CA 1
ATOM 1512 C C . LYS A 1 182 ? -23.889 7.322 17.384 1.00 96.88 182 LYS A C 1
ATOM 1514 O O . LYS A 1 182 ? -24.323 6.475 18.162 1.00 96.88 182 LYS A O 1
ATOM 1519 N N . GLY A 1 183 ? -22.961 8.208 17.737 1.00 97.00 183 GLY A N 1
ATOM 1520 C CA . GLY A 1 183 ? -22.241 8.158 19.006 1.00 97.00 183 GLY A CA 1
ATOM 1521 C C . GLY A 1 183 ? -20.899 7.442 18.881 1.00 97.00 183 GLY A C 1
ATOM 1522 O O . GLY A 1 183 ? -20.218 7.573 17.868 1.00 97.00 183 GLY A O 1
ATOM 1523 N N . TRP A 1 184 ? -20.482 6.764 19.951 1.00 97.94 184 TRP A N 1
ATOM 1524 C CA . TRP A 1 184 ? -19.162 6.142 20.055 1.00 97.94 184 TRP A CA 1
ATOM 1525 C C . TRP A 1 184 ? -19.098 4.789 19.348 1.00 97.94 184 TRP A C 1
ATOM 1527 O O . TRP A 1 184 ? -19.913 3.907 19.602 1.00 97.94 184 TRP A O 1
ATOM 1537 N N . ASN A 1 185 ? -18.070 4.613 18.526 1.00 98.25 185 ASN A N 1
ATOM 1538 C CA . ASN A 1 185 ? -17.711 3.369 17.860 1.00 98.25 185 ASN A CA 1
ATOM 1539 C C . ASN A 1 185 ? -16.258 3.043 18.211 1.00 98.25 185 ASN A C 1
ATOM 1541 O O . ASN A 1 185 ? -15.413 3.939 18.214 1.00 98.25 185 ASN A O 1
ATOM 1545 N N . LEU A 1 186 ? -15.965 1.775 18.497 1.00 98.56 186 LEU A N 1
ATOM 1546 C CA . LEU A 1 186 ? -14.593 1.311 18.681 1.00 98.56 186 LEU A CA 1
ATOM 1547 C C . LEU A 1 186 ? -14.118 0.690 17.369 1.00 98.56 186 LEU A C 1
ATOM 1549 O O . LEU A 1 186 ? -14.553 -0.403 17.006 1.00 98.56 186 LEU A O 1
ATOM 1553 N N . ILE A 1 187 ? -13.261 1.407 16.648 1.00 98.25 187 ILE A N 1
ATOM 1554 C CA . ILE A 1 187 ? -12.873 1.074 15.274 1.00 98.25 187 ILE A CA 1
ATOM 1555 C C . ILE A 1 187 ? -11.369 0.850 15.151 1.00 98.25 187 ILE A C 1
ATOM 1557 O O . ILE A 1 187 ? -10.586 1.262 16.006 1.00 98.25 187 ILE A O 1
ATOM 1561 N N . SER A 1 188 ? -10.966 0.242 14.044 1.00 98.19 188 SER A N 1
ATOM 1562 C CA . SER A 1 188 ? -9.588 0.259 13.562 1.00 98.19 188 SER A CA 1
ATOM 1563 C C . SER A 1 188 ? -9.582 0.303 12.039 1.00 98.19 188 SER A C 1
ATOM 1565 O O . SER A 1 188 ? -10.542 -0.147 11.418 1.00 98.19 188 SER A O 1
ATOM 1567 N N . LEU A 1 189 ? -8.520 0.837 11.432 1.00 98.12 189 LEU A N 1
ATOM 1568 C CA . LEU A 1 189 ? -8.346 0.804 9.982 1.00 98.12 189 LEU A CA 1
ATOM 1569 C C . LEU A 1 189 ? -7.767 -0.551 9.536 1.00 98.12 189 LEU A C 1
ATOM 1571 O O . LEU A 1 189 ? -6.611 -0.837 9.858 1.00 98.12 189 LEU A O 1
ATOM 1575 N N . PRO A 1 190 ? -8.510 -1.345 8.741 1.00 98.12 190 PRO A N 1
ATOM 1576 C CA . PRO A 1 190 ? -8.022 -2.593 8.151 1.00 98.12 190 PRO A CA 1
ATOM 1577 C C . PRO A 1 190 ? -7.327 -2.368 6.793 1.00 98.12 190 PRO A C 1
ATOM 1579 O O . PRO A 1 190 ? -7.047 -3.302 6.047 1.00 98.12 190 PRO A O 1
ATOM 1582 N N . ILE A 1 191 ? -7.066 -1.111 6.442 1.00 97.31 191 ILE A N 1
ATOM 1583 C CA . ILE A 1 191 ? -6.480 -0.659 5.180 1.00 97.31 191 ILE A CA 1
ATOM 1584 C C . ILE A 1 191 ? -5.502 0.476 5.458 1.00 97.31 191 ILE A C 1
ATOM 1586 O O . ILE A 1 191 ? -5.641 1.201 6.439 1.00 97.31 191 ILE A O 1
ATOM 1590 N N . ILE A 1 192 ? -4.532 0.640 4.568 1.00 96.31 192 ILE A N 1
ATOM 1591 C CA . ILE A 1 192 ? -3.550 1.718 4.545 1.00 96.31 192 ILE A CA 1
ATOM 1592 C C . ILE A 1 192 ? -4.007 2.722 3.472 1.00 96.31 192 ILE A C 1
ATOM 1594 O O . ILE A 1 192 ? -3.700 2.520 2.290 1.00 96.31 192 ILE A O 1
ATOM 1598 N N . PRO A 1 193 ? -4.791 3.754 3.839 1.00 94.94 193 PRO A N 1
ATOM 1599 C CA . PRO A 1 193 ? -5.210 4.795 2.905 1.00 94.94 193 PRO A CA 1
ATOM 1600 C C . PRO A 1 193 ? -4.040 5.722 2.550 1.00 94.94 193 PRO A C 1
ATOM 1602 O O . PRO A 1 193 ? -3.017 5.749 3.233 1.00 94.94 193 PRO A O 1
ATOM 1605 N N . GLU A 1 194 ? -4.212 6.533 1.504 1.00 89.81 194 GLU A N 1
ATOM 1606 C CA . GLU A 1 194 ? -3.245 7.583 1.143 1.00 89.81 194 GLU A CA 1
ATOM 1607 C C . GLU A 1 194 ? -3.124 8.666 2.227 1.00 89.81 194 GLU A C 1
ATOM 1609 O O . GLU A 1 194 ? -2.069 9.278 2.390 1.00 89.81 194 GLU A O 1
ATOM 1614 N N . ASN A 1 195 ? -4.203 8.902 2.978 1.00 93.06 195 ASN A N 1
ATOM 1615 C CA . ASN A 1 195 ? -4.266 9.894 4.041 1.00 93.06 195 ASN A CA 1
ATOM 1616 C C . ASN A 1 195 ? -4.989 9.312 5.263 1.00 93.06 195 ASN A C 1
ATOM 1618 O O . ASN A 1 195 ? -6.038 8.687 5.124 1.00 93.06 195 ASN A O 1
ATOM 1622 N N . THR A 1 196 ? -4.427 9.520 6.452 1.00 96.38 196 THR A N 1
ATOM 1623 C CA . THR A 1 196 ? -4.952 9.024 7.732 1.00 96.38 196 THR A CA 1
ATOM 1624 C C . THR A 1 196 ? -5.682 10.079 8.569 1.00 96.38 196 THR A C 1
ATOM 1626 O O . THR A 1 196 ? -6.120 9.776 9.682 1.00 96.38 196 THR A O 1
ATOM 1629 N N . ASP A 1 197 ? -5.842 11.295 8.045 1.00 98.00 197 ASP A N 1
ATOM 1630 C CA . ASP A 1 197 ? -6.571 12.403 8.661 1.00 98.00 197 ASP A CA 1
ATOM 1631 C C . ASP A 1 197 ? -8.065 12.071 8.769 1.00 98.00 197 ASP A C 1
ATOM 1633 O O . ASP A 1 197 ? -8.752 11.802 7.778 1.00 98.00 197 ASP A O 1
ATOM 1637 N N . LEU A 1 198 ? -8.588 12.122 9.993 1.00 97.81 198 LEU A N 1
ATOM 1638 C CA . LEU A 1 198 ? -9.983 11.817 10.292 1.00 97.81 198 LEU A CA 1
ATOM 1639 C C . LEU A 1 198 ? -10.965 12.736 9.562 1.00 97.81 198 LEU A C 1
ATOM 1641 O O . LEU A 1 198 ? -12.045 12.282 9.210 1.00 97.81 198 LEU A O 1
ATOM 1645 N N . THR A 1 199 ? -10.597 13.983 9.258 1.00 97.25 199 THR A N 1
ATOM 1646 C CA . THR A 1 199 ? -11.451 14.897 8.476 1.00 97.25 199 THR A CA 1
ATOM 1647 C C . THR A 1 199 ? -11.627 14.440 7.026 1.00 97.25 199 THR A C 1
ATOM 1649 O O . THR A 1 199 ? -12.604 14.810 6.376 1.00 97.25 199 THR A O 1
ATOM 1652 N N . LYS A 1 200 ? -10.689 13.636 6.506 1.00 97.12 200 LYS A N 1
ATOM 1653 C CA . LYS A 1 200 ? -10.758 13.035 5.167 1.00 97.12 200 LYS A CA 1
ATOM 1654 C C . LYS A 1 200 ? -11.453 11.684 5.193 1.00 97.12 200 LYS A C 1
ATOM 1656 O O . LYS A 1 200 ? -12.222 11.389 4.285 1.00 97.12 200 LYS A O 1
ATOM 1661 N N . LEU A 1 201 ? -11.182 10.885 6.222 1.00 97.31 201 LEU A N 1
ATOM 1662 C CA . LEU A 1 201 ? -11.725 9.535 6.355 1.00 97.31 201 LEU A CA 1
ATOM 1663 C C . LEU A 1 201 ? -13.183 9.522 6.839 1.00 97.31 201 LEU A C 1
ATOM 1665 O O . LEU A 1 201 ? -13.994 8.755 6.330 1.00 97.31 201 LEU A O 1
ATOM 1669 N N . PHE A 1 202 ? -13.517 10.384 7.799 1.00 97.50 202 PHE A N 1
ATOM 1670 C CA . PHE A 1 202 ? -14.820 10.460 8.461 1.00 97.50 202 PHE A CA 1
ATOM 1671 C C . PHE A 1 202 ? -15.252 11.931 8.607 1.00 97.50 202 PHE A C 1
ATOM 1673 O O . PHE A 1 202 ? -15.154 12.482 9.699 1.00 97.50 202 PHE A O 1
ATOM 1680 N N . PRO A 1 203 ? -15.715 12.607 7.539 1.00 96.00 203 PRO A N 1
ATOM 1681 C CA . PRO A 1 203 ? -15.880 14.071 7.517 1.00 96.00 203 PRO A CA 1
ATOM 1682 C C . PRO A 1 203 ? -16.795 14.686 8.594 1.00 96.00 203 PRO A C 1
ATOM 1684 O O . PRO A 1 203 ? -16.704 15.880 8.866 1.00 96.00 203 PRO A O 1
ATOM 1687 N N . ASP A 1 204 ? -17.677 13.893 9.197 1.00 95.38 204 ASP A N 1
ATOM 1688 C CA . ASP A 1 204 ? -18.662 14.269 10.217 1.00 95.38 204 ASP A CA 1
ATOM 1689 C C . ASP A 1 204 ? -18.349 13.698 11.617 1.00 95.38 204 ASP A C 1
ATOM 1691 O O . ASP A 1 204 ? -19.238 13.632 12.480 1.00 95.38 204 ASP A O 1
ATOM 1695 N N . TYR A 1 205 ? -17.100 13.280 11.859 1.00 98.00 205 TYR A N 1
ATOM 1696 C CA . TYR A 1 205 ? -16.655 12.874 13.191 1.00 98.00 205 TYR A CA 1
ATOM 1697 C C . TYR A 1 205 ? -16.661 14.052 14.176 1.00 98.00 205 TYR A C 1
ATOM 1699 O O . TYR A 1 205 ? -16.309 15.182 13.846 1.00 98.00 205 TYR A O 1
ATOM 1707 N N . GLU A 1 206 ? -17.050 13.780 15.421 1.00 98.19 206 GLU A N 1
ATOM 1708 C CA . GLU A 1 206 ? -17.101 14.782 16.492 1.00 98.19 206 GLU A CA 1
ATOM 1709 C C . GLU A 1 206 ? -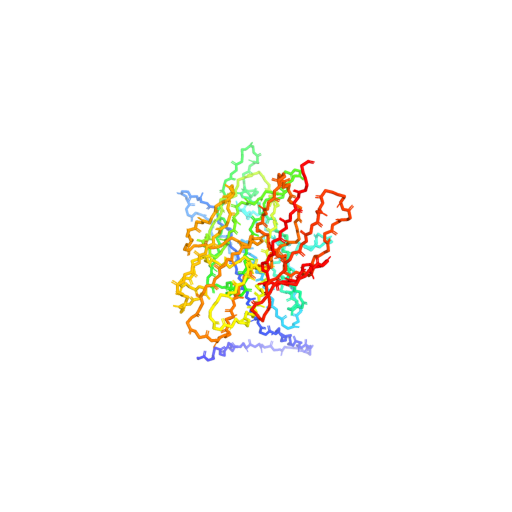15.847 14.746 17.371 1.00 98.19 206 GLU A C 1
ATOM 1711 O O . GLU A 1 206 ? -15.373 15.778 17.843 1.00 98.19 206 GLU A O 1
ATOM 1716 N N . ALA A 1 207 ? -15.335 13.545 17.645 1.00 98.44 207 ALA A N 1
ATOM 1717 C CA . ALA A 1 207 ? -14.183 13.332 18.510 1.00 98.44 207 ALA A CA 1
ATOM 1718 C C . ALA A 1 207 ? -13.559 11.963 18.246 1.00 98.44 207 ALA A C 1
ATOM 1720 O O . ALA A 1 207 ? -14.259 11.013 17.896 1.00 98.44 207 ALA A O 1
ATOM 1721 N N . ALA A 1 208 ? -12.254 11.846 18.477 1.00 98.62 208 ALA A N 1
ATOM 1722 C CA . ALA A 1 208 ? -11.564 10.570 18.432 1.00 98.62 208 ALA A CA 1
ATOM 1723 C C . ALA A 1 208 ? -10.485 10.478 19.509 1.00 98.62 208 ALA A C 1
ATOM 1725 O O . ALA A 1 208 ? -9.788 11.460 19.781 1.00 98.62 208 ALA A O 1
ATOM 1726 N N . PHE A 1 209 ? -10.340 9.293 20.099 1.00 98.75 209 PHE A N 1
ATOM 1727 C CA . PHE A 1 209 ? -9.380 9.028 21.164 1.00 98.75 209 PHE A CA 1
ATOM 1728 C C . PHE A 1 209 ? -8.619 7.726 20.921 1.00 98.75 209 PHE A C 1
ATOM 1730 O O . PHE A 1 209 ? -9.216 6.677 20.676 1.00 98.75 209 PHE A O 1
ATOM 1737 N N . GLY A 1 210 ? -7.295 7.802 21.037 1.00 98.50 210 GLY A N 1
ATOM 1738 C CA . GLY A 1 210 ? -6.434 6.639 21.234 1.00 98.50 210 GLY A CA 1
ATOM 1739 C C . GLY A 1 210 ? -6.243 6.356 22.722 1.00 98.50 210 GLY A C 1
ATOM 1740 O O . GLY A 1 210 ? -6.612 7.167 23.575 1.00 98.50 210 GLY A O 1
ATOM 1741 N N . TYR A 1 211 ? -5.641 5.212 23.034 1.00 98.31 211 TYR A N 1
ATOM 1742 C CA . TYR A 1 211 ? -5.275 4.844 24.398 1.00 98.31 211 TYR A CA 1
ATOM 1743 C C . TYR A 1 211 ? -3.812 4.428 24.468 1.00 98.31 211 TYR A C 1
ATOM 1745 O O . TYR A 1 211 ? -3.352 3.632 23.652 1.00 98.31 211 TYR A O 1
ATOM 1753 N N . LYS A 1 212 ? -3.074 4.982 25.430 1.00 95.31 212 LYS A N 1
ATOM 1754 C CA . LYS A 1 212 ? -1.667 4.650 25.662 1.00 95.31 212 LYS A CA 1
ATOM 1755 C C . LYS A 1 212 ? -1.312 4.895 27.122 1.00 95.31 212 LYS A C 1
ATOM 1757 O O . LYS A 1 212 ? -1.694 5.915 27.688 1.00 95.31 212 LYS A O 1
ATOM 1762 N N . ASN A 1 213 ? -0.546 3.980 27.714 1.00 92.25 213 ASN A N 1
ATOM 1763 C CA . ASN A 1 213 ? 0.003 4.108 29.068 1.00 92.25 213 ASN A CA 1
ATOM 1764 C C . ASN A 1 213 ? -1.054 4.461 30.131 1.00 92.25 213 ASN A C 1
ATOM 1766 O O . ASN A 1 213 ? -0.853 5.366 30.938 1.00 92.25 213 ASN A O 1
ATOM 1770 N N . GLY A 1 214 ? -2.204 3.784 30.117 1.00 92.88 214 GLY A N 1
ATOM 1771 C CA . GLY A 1 214 ? -3.237 4.003 31.132 1.00 92.88 214 GLY A CA 1
ATOM 1772 C C . GLY A 1 214 ? -4.230 5.131 30.828 1.00 92.88 214 GLY A C 1
ATOM 1773 O O . GLY A 1 214 ? -5.226 5.249 31.540 1.00 92.88 214 GLY A O 1
ATOM 1774 N N . ALA A 1 215 ? -4.000 5.947 29.792 1.00 96.81 215 ALA A N 1
ATOM 1775 C CA . ALA A 1 215 ? -4.765 7.167 29.543 1.00 96.81 215 ALA A CA 1
ATOM 1776 C C . ALA A 1 215 ? -5.262 7.298 28.096 1.00 96.81 215 ALA A C 1
ATOM 1778 O O . ALA A 1 215 ? -4.624 6.848 27.142 1.00 96.81 215 ALA A O 1
ATOM 1779 N N . TYR A 1 216 ? -6.402 7.976 27.942 1.00 98.25 216 TYR A N 1
ATOM 1780 C CA . TYR A 1 216 ? -6.896 8.413 26.640 1.00 98.25 216 TYR A CA 1
ATOM 1781 C C . TYR A 1 216 ? -6.198 9.692 26.190 1.00 98.25 216 TYR A C 1
ATOM 1783 O O . TYR A 1 216 ? -5.931 10.585 26.995 1.00 98.25 216 TYR A O 1
ATOM 1791 N N . TYR A 1 217 ? -5.975 9.808 24.887 1.00 98.38 217 TYR A N 1
ATOM 1792 C CA . TYR A 1 217 ? -5.469 11.022 24.257 1.00 98.38 217 TYR A CA 1
ATOM 1793 C C . TYR A 1 217 ? -6.234 11.288 22.964 1.00 98.38 217 TYR A C 1
ATOM 1795 O O . TYR A 1 217 ? -6.604 10.360 22.244 1.00 98.38 217 TYR A O 1
ATOM 1803 N N . GLN A 1 218 ? -6.506 12.560 22.687 1.00 98.38 218 GLN A N 1
ATOM 1804 C CA . GLN A 1 218 ? -7.227 12.956 21.483 1.00 98.38 218 GLN A CA 1
ATOM 1805 C C . GLN A 1 218 ? -6.355 12.732 20.245 1.00 98.38 218 GLN A C 1
ATOM 1807 O O . GLN A 1 218 ? -5.148 12.977 20.276 1.00 98.38 218 GLN A O 1
ATOM 1812 N N . VAL A 1 219 ? -6.974 12.294 19.150 1.00 98.38 219 VAL A N 1
ATOM 1813 C CA . VAL A 1 219 ? -6.296 12.089 17.867 1.00 98.38 219 VAL A CA 1
ATOM 1814 C C . VAL A 1 219 ? -7.024 12.798 16.734 1.00 98.38 219 VAL A C 1
ATOM 1816 O O . VAL A 1 219 ? -8.244 12.950 16.746 1.00 98.38 219 VAL A O 1
ATOM 1819 N N . THR A 1 220 ? -6.253 13.232 15.744 1.00 97.94 220 THR A N 1
ATOM 1820 C CA . THR A 1 220 ? -6.748 13.756 14.460 1.00 97.94 220 THR A CA 1
ATOM 1821 C C . THR A 1 220 ? -6.370 12.853 13.290 1.00 97.94 220 THR A C 1
ATOM 1823 O O . THR A 1 220 ? -6.922 12.991 12.207 1.00 97.94 220 THR A O 1
ATOM 1826 N N . ASN A 1 221 ? -5.457 11.908 13.519 1.00 97.94 221 ASN A N 1
ATOM 1827 C CA . ASN A 1 221 ? -5.011 10.914 12.556 1.00 97.94 221 ASN A CA 1
ATOM 1828 C C . ASN A 1 221 ? -5.051 9.538 13.221 1.00 97.94 221 ASN A C 1
ATOM 1830 O O . ASN A 1 221 ? -4.762 9.427 14.416 1.00 97.94 221 ASN A O 1
ATOM 1834 N N . ILE A 1 222 ? -5.379 8.501 12.457 1.00 97.56 222 ILE A N 1
ATOM 1835 C CA . ILE A 1 222 ? -5.455 7.124 12.958 1.00 97.56 222 ILE A CA 1
ATOM 1836 C C . ILE A 1 222 ? -4.535 6.195 12.172 1.00 97.56 222 ILE A C 1
ATOM 1838 O O . ILE A 1 222 ? -4.339 6.352 10.972 1.00 97.56 222 ILE A O 1
ATOM 1842 N N . ILE A 1 223 ? -3.944 5.226 12.859 1.00 97.69 223 ILE A N 1
ATOM 1843 C CA . ILE A 1 223 ? -2.950 4.320 12.286 1.00 97.69 223 ILE A CA 1
ATOM 1844 C C . ILE A 1 223 ? -3.615 2.962 12.001 1.00 97.69 223 ILE A C 1
ATOM 1846 O O . ILE A 1 223 ? -4.308 2.436 12.880 1.00 97.69 223 ILE A O 1
ATOM 1850 N N . PRO A 1 224 ? -3.417 2.375 10.804 1.00 98.19 224 PRO A N 1
ATOM 1851 C CA . PRO A 1 224 ? -3.840 1.006 10.510 1.00 98.19 224 PRO A CA 1
ATOM 1852 C C . PRO A 1 224 ? -3.388 -0.000 11.570 1.00 98.19 224 PRO A C 1
ATOM 1854 O O . PRO A 1 224 ? -2.282 0.102 12.098 1.00 98.19 224 PRO A O 1
ATOM 1857 N N . GLY A 1 225 ? -4.273 -0.931 11.932 1.00 97.38 225 GLY A N 1
ATOM 1858 C CA . GLY A 1 225 ? -4.013 -1.923 12.985 1.00 97.38 225 GLY A CA 1
ATOM 1859 C C . GLY A 1 225 ? -4.093 -1.414 14.427 1.00 97.38 225 GLY A C 1
ATOM 1860 O O . GLY A 1 225 ? -3.964 -2.207 15.355 1.00 97.38 225 GLY A O 1
ATOM 1861 N N . THR A 1 226 ? -4.325 -0.119 14.662 1.00 98.00 226 THR A N 1
ATOM 1862 C CA . THR A 1 226 ? -4.513 0.432 16.017 1.00 98.00 226 THR A CA 1
ATOM 1863 C C . THR A 1 226 ? -5.995 0.684 16.298 1.00 98.00 226 THR A C 1
ATOM 1865 O O . THR A 1 226 ? -6.738 1.093 15.402 1.00 98.00 226 THR A O 1
ATOM 1868 N N . GLY A 1 227 ? -6.443 0.404 17.525 1.00 98.25 227 GLY A N 1
ATOM 1869 C CA . GLY A 1 227 ? -7.823 0.641 17.954 1.00 98.25 227 GLY A CA 1
ATOM 1870 C C . GLY A 1 227 ? -8.046 2.087 18.407 1.00 98.25 227 GLY A C 1
ATOM 1871 O O . GLY A 1 227 ? -7.219 2.654 19.121 1.00 98.25 227 GLY A O 1
ATOM 1872 N N . TYR A 1 228 ? -9.184 2.673 18.035 1.00 98.69 228 TYR A N 1
ATOM 1873 C CA . TYR A 1 228 ? -9.564 4.036 18.405 1.00 98.69 228 TYR A CA 1
ATOM 1874 C C . TYR A 1 228 ? -11.046 4.130 18.736 1.00 98.69 228 TYR A C 1
ATOM 1876 O O . TYR A 1 228 ? -11.893 3.539 18.063 1.00 98.69 228 TYR A O 1
ATOM 1884 N N . TRP A 1 229 ? -11.371 4.949 19.729 1.00 98.62 229 TRP A N 1
ATOM 1885 C CA . TRP A 1 229 ? -12.731 5.441 19.891 1.00 98.62 229 TRP A CA 1
ATOM 1886 C C . TRP A 1 229 ? -12.982 6.553 18.888 1.00 98.62 229 TRP A C 1
ATOM 1888 O O . TRP A 1 229 ? -12.261 7.545 18.893 1.00 98.62 229 TRP A O 1
ATOM 1898 N N . LEU A 1 230 ? -14.021 6.410 18.074 1.00 98.56 230 LEU A N 1
ATOM 1899 C CA . LEU A 1 230 ? -14.484 7.420 17.132 1.00 98.56 230 LEU A CA 1
ATOM 1900 C C . LEU A 1 230 ? -15.943 7.757 17.432 1.00 98.56 230 LEU A C 1
ATOM 1902 O O . LEU A 1 230 ? -16.799 6.872 17.469 1.00 98.56 230 LEU A O 1
ATOM 1906 N N . LYS A 1 231 ? -16.234 9.039 17.640 1.00 98.38 231 LYS A N 1
ATOM 1907 C CA . LYS A 1 231 ? -17.596 9.539 17.801 1.00 98.38 231 LYS A CA 1
ATOM 1908 C C . LYS A 1 231 ? -18.080 10.162 16.506 1.00 98.38 231 LYS A C 1
ATOM 1910 O O . LYS A 1 231 ? -17.409 11.045 15.979 1.00 98.38 231 LYS A O 1
ATOM 1915 N N . ILE A 1 232 ? -19.262 9.768 16.054 1.00 97.75 232 ILE A N 1
ATOM 1916 C CA . ILE A 1 232 ? -19.915 10.348 14.875 1.00 97.75 232 ILE A CA 1
ATOM 1917 C C . ILE A 1 232 ? -21.293 10.908 15.218 1.00 97.75 232 ILE A C 1
ATOM 1919 O O . ILE A 1 232 ? -21.984 10.416 16.119 1.00 97.75 232 ILE A O 1
ATOM 1923 N N . SER A 1 233 ? -21.681 11.957 14.498 1.00 95.62 233 SER A N 1
ATOM 1924 C CA . SER A 1 233 ? -22.888 12.744 14.777 1.00 95.62 233 SER A CA 1
ATOM 1925 C C . SER A 1 233 ? -24.190 12.050 14.346 1.00 95.62 233 SER A C 1
ATOM 1927 O O . SER A 1 233 ? -25.247 12.244 14.964 1.00 95.62 233 SER A O 1
ATOM 1929 N N . ALA A 1 234 ? -24.112 11.175 13.340 1.00 96.50 234 ALA A N 1
ATOM 1930 C CA . ALA A 1 234 ? -25.208 10.364 12.826 1.00 96.50 234 ALA A CA 1
ATOM 1931 C C . ALA A 1 234 ? -24.710 8.973 12.404 1.00 96.50 234 ALA A C 1
ATOM 1933 O O . ALA A 1 234 ? -23.523 8.773 12.178 1.00 96.50 234 ALA A O 1
ATOM 1934 N N . GLN A 1 235 ? -25.623 8.003 12.314 1.00 96.19 235 GLN A N 1
ATOM 1935 C CA . GLN A 1 235 ? -25.300 6.713 11.707 1.00 96.19 235 GLN A CA 1
ATOM 1936 C C . GLN A 1 235 ? -24.993 6.937 10.225 1.00 96.19 235 GLN A C 1
ATOM 1938 O O . GLN A 1 235 ? -25.789 7.574 9.533 1.00 96.19 235 GLN A O 1
ATOM 1943 N N . ASN A 1 236 ? -23.874 6.400 9.747 1.00 96.50 236 ASN A N 1
ATOM 1944 C CA . ASN A 1 236 ? -23.431 6.613 8.376 1.00 96.50 236 ASN A CA 1
ATOM 1945 C C . ASN A 1 236 ? -22.578 5.440 7.863 1.00 96.50 236 ASN A C 1
ATOM 1947 O O . ASN A 1 236 ? -22.099 4.606 8.639 1.00 96.50 236 ASN A O 1
ATOM 1951 N N . MET A 1 237 ? -22.420 5.384 6.542 1.00 97.50 237 MET A N 1
ATOM 1952 C CA . MET A 1 237 ? -21.536 4.462 5.841 1.00 97.50 237 MET A CA 1
ATOM 1953 C C . MET A 1 237 ? -20.346 5.230 5.263 1.00 97.50 237 MET A C 1
ATOM 1955 O O . MET A 1 237 ? -20.535 6.252 4.606 1.00 97.50 237 MET A O 1
ATOM 1959 N N . TYR A 1 238 ? -19.133 4.725 5.482 1.00 97.62 238 TYR A N 1
ATOM 1960 C CA . TYR A 1 238 ? -17.902 5.330 4.967 1.00 97.62 238 TYR A CA 1
ATOM 1961 C C . TYR A 1 238 ? -17.135 4.314 4.133 1.00 97.62 238 TYR A C 1
ATOM 1963 O O . TYR A 1 238 ? -16.774 3.252 4.636 1.00 97.62 238 TYR A O 1
ATOM 1971 N N . SER A 1 239 ? -16.852 4.658 2.881 1.00 96.88 239 SER A N 1
ATOM 1972 C CA . SER A 1 239 ? -16.039 3.842 1.980 1.00 96.88 239 SER A CA 1
ATOM 1973 C C . SER A 1 239 ? -14.635 4.425 1.923 1.00 96.88 239 SER A C 1
ATOM 1975 O O . SER A 1 239 ? -14.439 5.550 1.465 1.00 96.88 239 SER A O 1
ATOM 1977 N N . ILE A 1 240 ? -13.653 3.664 2.395 1.00 97.19 240 ILE A N 1
ATOM 1978 C CA . ILE A 1 240 ? -12.251 4.082 2.409 1.00 97.19 240 ILE A CA 1
ATOM 1979 C C . ILE A 1 240 ? -11.464 3.098 1.547 1.00 97.19 240 ILE A C 1
ATOM 1981 O O . ILE A 1 240 ? -11.611 1.886 1.694 1.00 97.19 240 ILE A O 1
ATOM 1985 N N . SER A 1 241 ? -10.632 3.617 0.644 1.00 95.38 241 SER A N 1
ATOM 1986 C CA . SER A 1 241 ? -9.800 2.816 -0.259 1.00 95.38 241 SER A CA 1
ATOM 1987 C C . SER A 1 241 ? -8.322 2.939 0.094 1.00 95.38 241 SER A C 1
ATOM 1989 O O . SER A 1 241 ? -7.847 4.008 0.476 1.00 95.38 241 SER A O 1
ATOM 1991 N N . GLY A 1 242 ? -7.586 1.842 -0.045 1.00 95.38 242 GLY A N 1
ATOM 1992 C CA . GLY A 1 242 ? -6.153 1.808 0.222 1.00 95.38 242 GLY A CA 1
ATOM 1993 C C . GLY A 1 242 ? -5.555 0.424 0.018 1.00 95.38 242 GLY A C 1
ATOM 1994 O O . GLY A 1 242 ? -6.222 -0.497 -0.455 1.00 95.38 242 GLY A O 1
ATOM 1995 N N . GLN A 1 243 ? -4.282 0.267 0.370 1.00 94.69 243 GLN A N 1
ATOM 1996 C CA . GLN A 1 243 ? -3.663 -1.061 0.398 1.00 94.69 243 GLN A CA 1
ATOM 1997 C C . GLN A 1 243 ? -4.253 -1.873 1.560 1.00 94.69 243 GLN A C 1
ATOM 1999 O O . GLN 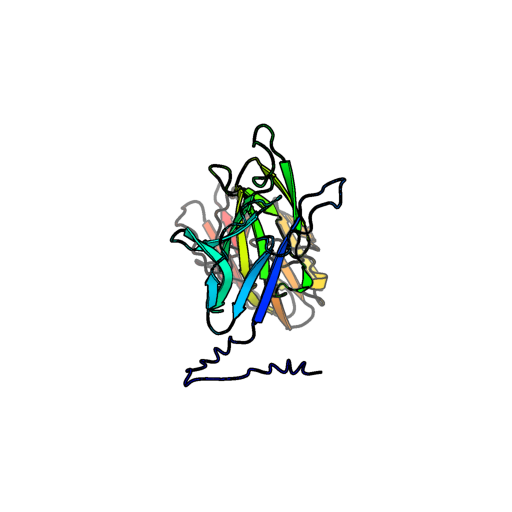A 1 243 ? -4.405 -1.312 2.645 1.00 94.69 243 GLN A O 1
ATOM 2004 N N . PRO A 1 244 ? -4.571 -3.167 1.397 1.00 95.75 244 PRO A N 1
ATOM 2005 C CA . PRO A 1 244 ? -4.955 -4.023 2.521 1.00 95.75 244 PRO A CA 1
ATOM 2006 C C . PRO A 1 244 ? -3.906 -3.973 3.635 1.00 95.75 244 PRO A C 1
ATOM 2008 O O . PRO A 1 244 ? -2.716 -4.146 3.364 1.00 95.75 244 PRO A O 1
ATOM 2011 N N . TYR A 1 245 ? -4.322 -3.720 4.879 1.00 96.88 245 TYR A N 1
ATOM 2012 C CA . TYR A 1 245 ? -3.397 -3.787 6.008 1.00 96.88 245 TYR A CA 1
ATOM 2013 C C . TYR A 1 245 ? -3.089 -5.266 6.298 1.00 96.88 245 TYR A C 1
ATOM 2015 O O . TYR A 1 245 ? -4.034 -6.039 6.481 1.00 96.88 245 TYR A O 1
ATOM 2023 N N . PRO A 1 246 ? -1.813 -5.696 6.280 1.00 95.62 246 PRO A N 1
ATOM 2024 C CA . PRO A 1 246 ? -1.468 -7.105 6.426 1.00 95.62 246 PRO A CA 1
ATOM 2025 C C . PRO A 1 246 ? -1.702 -7.599 7.857 1.00 95.62 246 PRO A C 1
ATOM 2027 O O . PRO A 1 246 ? -1.753 -6.814 8.805 1.00 95.62 246 PRO A O 1
ATOM 2030 N N . SER A 1 247 ? -1.788 -8.920 8.019 1.00 95.06 247 SER A N 1
ATOM 2031 C CA . SER A 1 247 ? -1.665 -9.560 9.330 1.00 95.06 247 SER A CA 1
ATOM 2032 C C . SER A 1 247 ? -0.333 -9.198 9.982 1.00 95.06 247 SER A C 1
ATOM 2034 O O . SER A 1 247 ? 0.682 -9.060 9.293 1.00 95.06 247 SER A O 1
ATOM 2036 N N . TYR A 1 248 ? -0.325 -9.082 11.305 1.00 94.62 248 TYR A N 1
ATOM 2037 C CA . TYR A 1 248 ? 0.845 -8.641 12.052 1.00 94.62 248 TYR A CA 1
ATOM 2038 C C . TYR A 1 248 ? 0.954 -9.351 13.402 1.00 94.62 248 TYR A C 1
ATOM 2040 O O . TYR A 1 248 ? -0.029 -9.866 13.935 1.00 94.62 248 TYR A O 1
ATOM 2048 N N . THR A 1 249 ? 2.161 -9.315 13.958 1.00 92.88 249 THR A N 1
ATOM 2049 C CA . THR A 1 249 ? 2.457 -9.678 15.346 1.00 92.88 249 THR A CA 1
ATOM 2050 C C . THR A 1 249 ? 2.780 -8.401 16.111 1.00 92.88 249 THR A C 1
ATOM 2052 O O . THR A 1 249 ? 3.386 -7.480 15.557 1.00 92.88 249 THR A O 1
ATOM 2055 N N . ILE A 1 250 ? 2.350 -8.320 17.367 1.00 92.31 250 ILE A N 1
ATOM 2056 C CA . ILE A 1 250 ? 2.592 -7.169 18.233 1.00 92.31 250 ILE A CA 1
ATOM 2057 C C . ILE A 1 250 ? 2.995 -7.644 19.625 1.00 92.31 250 ILE A C 1
ATOM 2059 O O . ILE A 1 250 ? 2.336 -8.508 20.198 1.00 92.31 250 ILE A O 1
ATOM 2063 N N . ASP A 1 251 ? 4.044 -7.034 20.168 1.00 91.75 251 ASP A N 1
ATOM 2064 C CA . ASP A 1 251 ? 4.459 -7.234 21.553 1.00 91.75 251 ASP A CA 1
ATOM 2065 C C . ASP A 1 251 ? 3.744 -6.215 22.445 1.00 91.75 251 ASP A C 1
ATOM 2067 O O . ASP A 1 251 ? 3.822 -5.002 22.222 1.00 91.75 251 ASP A O 1
ATOM 2071 N N . LEU A 1 252 ? 3.035 -6.705 23.459 1.00 93.25 252 LEU A N 1
ATOM 2072 C CA . LEU A 1 252 ? 2.261 -5.889 24.388 1.00 93.25 252 LEU A CA 1
ATOM 2073 C C . LEU A 1 252 ? 2.800 -6.060 25.808 1.00 93.25 252 LEU A C 1
ATOM 2075 O O . LEU A 1 252 ? 3.106 -7.166 26.241 1.00 93.25 252 LEU A O 1
ATOM 2079 N N . SER A 1 253 ? 2.899 -4.958 26.551 1.00 94.19 253 SER A N 1
ATOM 2080 C CA . SER A 1 253 ? 3.208 -5.016 27.983 1.00 94.19 253 SER A CA 1
ATOM 2081 C C . SER A 1 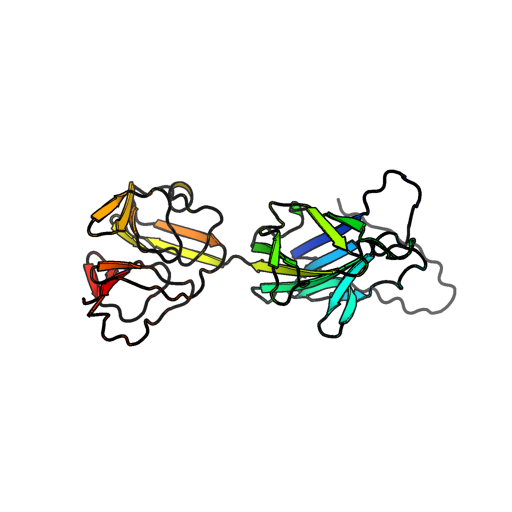253 ? 1.997 -5.494 28.788 1.00 94.19 253 SER A C 1
ATOM 2083 O O . SER A 1 253 ? 0.872 -5.449 28.293 1.00 94.19 253 SER A O 1
ATOM 2085 N N . GLY A 1 254 ? 2.192 -5.835 30.063 1.00 95.38 254 GLY A N 1
ATOM 2086 C CA . GLY A 1 254 ? 1.074 -6.037 30.987 1.00 95.38 254 GLY A CA 1
ATOM 2087 C C . GLY A 1 254 ? 0.125 -4.828 31.008 1.00 95.38 254 GLY A C 1
ATOM 2088 O O . GLY A 1 254 ? 0.553 -3.674 30.868 1.00 95.38 254 GLY A O 1
ATOM 2089 N N . GLY A 1 255 ? -1.174 -5.096 31.140 1.00 96.44 255 GLY A N 1
ATOM 2090 C CA . GLY A 1 255 ? -2.231 -4.087 31.186 1.00 96.44 255 GLY A CA 1
ATOM 2091 C C . GLY A 1 255 ? -3.157 -4.068 29.967 1.00 96.44 255 GLY A C 1
ATOM 2092 O O . GLY A 1 255 ? -3.247 -5.023 29.197 1.00 96.44 255 GLY A O 1
ATOM 2093 N N . TRP A 1 256 ? -3.917 -2.978 29.840 1.00 97.62 256 TRP A N 1
ATOM 2094 C CA . TRP A 1 256 ? -4.895 -2.785 28.769 1.00 97.62 256 TRP A CA 1
ATOM 2095 C C . TRP A 1 256 ? -4.279 -2.106 27.550 1.00 97.62 256 TRP A C 1
ATOM 2097 O O . TRP A 1 256 ? -3.554 -1.123 27.689 1.00 97.62 256 TRP A O 1
ATOM 2107 N N . HIS A 1 257 ? -4.660 -2.563 26.358 1.00 97.81 257 HIS A N 1
ATOM 2108 C CA . HIS A 1 257 ? -4.273 -1.958 25.083 1.00 97.81 257 HIS A CA 1
ATOM 2109 C C . HIS A 1 257 ? -5.460 -1.879 24.131 1.00 97.81 257 HIS A C 1
ATOM 2111 O O . HIS A 1 257 ? -6.381 -2.696 24.199 1.00 97.81 257 HIS A O 1
ATOM 2117 N N . LEU A 1 258 ? -5.409 -0.905 23.222 1.00 98.00 258 LEU A N 1
ATOM 2118 C CA . LEU A 1 258 ? -6.309 -0.830 22.077 1.00 98.00 258 LEU A CA 1
ATOM 2119 C C . LEU A 1 258 ? -5.598 -1.318 20.821 1.00 98.00 258 LEU A C 1
ATOM 2121 O O . LEU A 1 258 ? -4.649 -0.691 20.353 1.00 98.00 258 LEU A O 1
ATOM 2125 N N . ILE A 1 259 ? -6.102 -2.407 20.252 1.00 97.88 259 ILE A N 1
ATOM 2126 C CA . ILE A 1 259 ? -5.580 -3.004 19.022 1.00 97.88 259 ILE A CA 1
ATOM 2127 C C . ILE A 1 259 ? -6.656 -3.050 17.940 1.00 97.88 259 ILE A C 1
ATOM 2129 O O . ILE A 1 259 ? -7.851 -2.897 18.206 1.00 97.88 259 ILE A O 1
ATOM 2133 N N . GLY A 1 260 ? -6.213 -3.235 16.706 1.00 97.56 260 GLY A N 1
ATOM 2134 C CA . GLY A 1 260 ? -7.049 -3.375 15.529 1.00 97.56 260 GLY A CA 1
ATOM 2135 C C . GLY A 1 260 ? -6.987 -4.755 14.902 1.00 97.56 260 GLY A C 1
ATOM 2136 O O . GLY A 1 260 ? -6.425 -5.694 15.457 1.00 97.56 260 GLY A O 1
ATOM 2137 N N . CYS A 1 261 ? -7.571 -4.854 13.713 1.00 97.06 261 CYS A N 1
ATOM 2138 C CA . CYS A 1 261 ? -7.482 -6.033 12.867 1.00 97.06 261 CYS A CA 1
ATOM 2139 C C . CYS A 1 261 ? -6.835 -5.686 11.521 1.00 97.06 261 CYS A C 1
ATOM 2141 O O . CYS A 1 261 ? -6.925 -4.545 11.062 1.00 97.06 261 CYS A O 1
ATOM 2143 N N . ALA A 1 262 ? -6.209 -6.678 10.889 1.00 97.31 262 ALA A N 1
ATOM 2144 C CA . ALA A 1 262 ? -5.821 -6.637 9.482 1.00 97.31 262 ALA A CA 1
ATOM 2145 C C . ALA A 1 262 ? -7.037 -6.555 8.541 1.00 97.31 262 ALA A C 1
ATOM 2147 O O . ALA A 1 262 ? -8.189 -6.539 8.986 1.00 97.31 262 ALA A O 1
ATOM 2148 N N . PHE A 1 263 ? -6.769 -6.498 7.232 1.00 96.94 263 PHE A N 1
ATOM 2149 C CA . PHE A 1 263 ? -7.802 -6.570 6.193 1.00 96.94 263 PHE A CA 1
ATOM 2150 C C . PHE A 1 263 ? -8.586 -7.875 6.229 1.00 96.94 263 PHE A C 1
ATOM 2152 O O . PHE A 1 263 ? -9.789 -7.879 5.979 1.00 96.94 263 PHE A O 1
ATOM 2159 N N . ASP A 1 264 ? -7.896 -8.963 6.544 1.00 95.44 264 ASP A N 1
ATOM 2160 C CA . ASP A 1 264 ? -8.487 -10.277 6.717 1.00 95.44 264 ASP A CA 1
ATOM 2161 C C . ASP A 1 264 ? -8.667 -10.575 8.212 1.00 95.44 264 ASP A C 1
ATOM 2163 O O . ASP A 1 264 ? -8.013 -9.978 9.073 1.00 95.44 264 ASP A O 1
ATOM 2167 N N . GLU A 1 265 ? -9.586 -11.488 8.517 1.00 96.62 265 GLU A N 1
ATOM 2168 C CA . GLU A 1 265 ? -9.829 -11.964 9.878 1.00 96.62 265 GLU A CA 1
ATOM 2169 C C . GLU A 1 265 ? -8.533 -12.481 10.518 1.00 96.62 265 GLU A C 1
ATOM 2171 O O . GLU A 1 265 ? -7.797 -13.264 9.917 1.00 96.62 265 GLU A O 1
ATOM 2176 N N . MET A 1 266 ? -8.276 -12.075 11.763 1.00 95.56 266 MET A N 1
ATOM 2177 C CA . MET A 1 266 ? -7.145 -12.577 12.538 1.00 95.56 266 MET A CA 1
ATOM 2178 C C . MET A 1 266 ? -7.629 -13.348 13.754 1.00 95.56 266 MET A C 1
ATOM 2180 O O . MET A 1 266 ? -8.530 -12.923 14.479 1.00 95.56 266 MET A O 1
ATOM 2184 N N . LYS A 1 267 ? -6.959 -14.459 14.035 1.00 94.12 267 LYS A N 1
ATOM 2185 C CA . LYS A 1 267 ? -7.130 -15.200 15.276 1.00 94.12 267 LYS A CA 1
ATOM 2186 C C . LYS A 1 267 ? -5.863 -15.024 16.111 1.00 94.12 267 LYS A C 1
ATOM 2188 O O . LYS A 1 267 ? -4.816 -15.484 15.661 1.00 94.12 267 LYS A O 1
ATOM 2193 N N . PRO A 1 268 ? -5.937 -14.366 17.281 1.00 90.25 268 PRO A N 1
ATOM 2194 C CA . PRO A 1 268 ? -4.812 -14.321 18.204 1.00 90.25 268 PRO A CA 1
ATOM 2195 C C . PRO A 1 268 ? -4.321 -15.739 18.499 1.00 90.25 268 PRO A C 1
ATOM 2197 O O . PRO A 1 268 ? -5.133 -16.657 18.673 1.00 90.25 268 PRO A O 1
ATOM 2200 N N . GLU A 1 269 ? -3.004 -15.926 18.521 1.00 87.38 269 GLU A N 1
ATOM 2201 C CA . GLU A 1 269 ? -2.425 -17.202 18.926 1.00 87.38 269 GLU A CA 1
ATOM 2202 C C . GLU A 1 269 ? -2.811 -17.514 20.376 1.00 87.38 269 GLU A C 1
ATOM 2204 O O . GLU A 1 269 ? -3.105 -16.620 21.173 1.00 87.38 269 GLU A O 1
ATOM 2209 N N . ALA A 1 270 ? -2.874 -18.804 20.707 1.00 79.00 270 ALA A N 1
ATOM 2210 C CA . ALA A 1 270 ? -3.197 -19.230 22.059 1.00 79.00 270 ALA A CA 1
ATOM 2211 C C . ALA A 1 270 ? -2.025 -18.889 22.990 1.00 79.00 270 ALA A C 1
ATOM 2213 O O . ALA A 1 270 ? -1.094 -19.676 23.134 1.00 79.00 270 ALA A O 1
ATOM 2214 N N . ASP A 1 271 ? -2.096 -17.718 23.613 1.00 83.12 271 ASP A N 1
ATOM 2215 C CA . ASP A 1 271 ? -1.131 -17.232 24.589 1.00 83.12 271 ASP A CA 1
ATOM 2216 C C . ASP A 1 271 ? -1.809 -17.110 25.958 1.00 83.12 271 ASP A C 1
ATOM 2218 O O . ASP A 1 271 ? -2.856 -16.473 26.101 1.00 83.12 271 ASP A O 1
ATOM 2222 N N . SER A 1 272 ? -1.219 -17.743 26.974 1.00 86.06 272 SER A N 1
ATOM 2223 C CA . SER A 1 272 ? -1.736 -17.725 28.346 1.00 86.06 272 SER A CA 1
ATOM 2224 C C . SER A 1 272 ? -1.684 -16.348 29.010 1.00 86.06 272 SER A C 1
ATOM 2226 O O . SER A 1 272 ? -2.340 -16.165 30.030 1.00 86.06 272 SER A O 1
ATOM 2228 N N . SER A 1 273 ? -0.913 -15.402 28.467 1.00 91.88 273 SER A N 1
ATOM 2229 C CA . SER A 1 273 ? -0.828 -14.023 28.962 1.00 91.88 273 SER A CA 1
ATOM 2230 C C . SER A 1 273 ? -2.027 -13.163 28.555 1.00 91.88 273 SER A C 1
ATOM 2232 O O . SER A 1 273 ? -2.296 -12.148 29.196 1.00 91.88 273 SER A O 1
ATOM 2234 N N . ILE A 1 274 ? -2.785 -13.551 27.521 1.00 94.94 274 ILE A N 1
ATOM 2235 C CA . ILE A 1 274 ? -3.993 -12.829 27.112 1.00 94.94 274 ILE A CA 1
ATOM 2236 C C . ILE A 1 274 ? -5.126 -13.194 28.072 1.00 94.94 274 ILE A C 1
ATOM 2238 O O . ILE A 1 274 ? -5.748 -14.250 27.935 1.00 94.94 274 ILE A O 1
ATOM 2242 N N . SER A 1 275 ? -5.463 -12.305 29.009 1.00 95.31 275 SER A N 1
ATOM 2243 C CA . SER A 1 275 ? -6.568 -12.571 29.935 1.00 95.31 275 SER A CA 1
ATOM 2244 C C . SER A 1 275 ? -7.938 -12.388 29.285 1.00 95.31 275 SER A C 1
ATOM 2246 O O . SER A 1 275 ? -8.847 -13.182 29.537 1.00 95.31 275 SER A O 1
ATOM 2248 N N . VAL A 1 276 ? -8.135 -11.350 28.461 1.00 96.75 276 VAL A N 1
ATOM 2249 C CA . VAL A 1 276 ? -9.414 -11.134 27.759 1.00 96.75 276 VAL A CA 1
ATOM 2250 C C . VAL A 1 276 ? -9.285 -10.181 26.572 1.00 96.75 276 VAL A C 1
ATOM 2252 O O . VAL A 1 276 ? -8.480 -9.250 26.587 1.00 96.75 276 VAL A O 1
ATOM 2255 N N . ILE A 1 277 ? -10.144 -10.376 25.568 1.00 97.69 277 ILE A N 1
ATOM 2256 C CA . ILE A 1 277 ? -10.334 -9.453 24.449 1.00 97.69 277 ILE A CA 1
ATOM 2257 C C . ILE A 1 277 ? -11.813 -9.063 24.374 1.00 97.69 277 ILE A C 1
ATOM 2259 O O . ILE A 1 277 ? -12.690 -9.927 24.387 1.00 97.69 277 ILE A O 1
ATOM 2263 N N . TYR A 1 278 ? -12.098 -7.767 24.268 1.00 98.25 278 TYR A N 1
ATOM 2264 C CA . TYR A 1 278 ? -13.442 -7.214 24.117 1.00 98.25 278 TYR A CA 1
ATOM 2265 C C . TYR A 1 278 ? -13.549 -6.349 22.865 1.00 98.25 278 TYR A C 1
ATOM 2267 O O . TYR A 1 278 ? -12.673 -5.536 22.581 1.00 98.25 278 TYR A O 1
ATOM 2275 N N . ARG A 1 279 ? -14.686 -6.447 22.176 1.00 97.69 279 ARG A N 1
ATOM 2276 C CA . ARG A 1 279 ? -15.131 -5.459 21.183 1.00 97.69 279 ARG A CA 1
ATOM 2277 C C . ARG A 1 279 ? -16.339 -4.697 21.699 1.00 97.69 279 ARG A C 1
ATOM 2279 O O . ARG A 1 279 ? -17.075 -5.206 22.544 1.00 97.69 279 ARG A O 1
ATOM 2286 N N . TYR A 1 280 ? -16.568 -3.506 21.159 1.00 97.56 280 TYR A N 1
ATOM 2287 C CA . TYR A 1 280 ? -17.747 -2.707 21.471 1.00 97.56 280 TYR A CA 1
ATOM 2288 C C . TYR A 1 280 ? -18.764 -2.776 20.334 1.00 97.56 280 TYR A C 1
ATOM 2290 O O . TYR A 1 280 ? -18.462 -2.395 19.205 1.00 97.56 280 TYR A O 1
ATOM 2298 N N . VAL A 1 281 ? -19.967 -3.260 20.629 1.00 93.56 281 VAL A N 1
ATOM 2299 C CA . VAL A 1 281 ? -21.067 -3.382 19.666 1.00 93.56 281 VAL A CA 1
ATOM 2300 C C . VAL A 1 281 ? -22.388 -3.054 20.354 1.00 93.56 281 VAL A C 1
ATOM 2302 O O . VAL A 1 281 ? -22.615 -3.446 21.496 1.00 93.56 281 VAL A O 1
ATOM 2305 N N . ASN A 1 282 ? -23.274 -2.334 19.662 1.00 89.44 282 ASN A N 1
ATOM 2306 C CA . ASN A 1 282 ? -24.631 -2.022 20.134 1.00 89.44 282 ASN A CA 1
ATOM 2307 C C . ASN A 1 282 ? -24.696 -1.432 21.557 1.00 89.44 282 ASN A C 1
ATOM 2309 O O . ASN A 1 282 ? -25.585 -1.766 22.337 1.00 89.44 282 ASN A O 1
ATOM 2313 N N . GLY A 1 283 ? -23.747 -0.564 21.914 1.00 89.88 283 GLY A N 1
ATOM 2314 C CA . GLY A 1 283 ? -23.752 0.118 23.208 1.00 89.88 283 GLY A CA 1
ATOM 2315 C C . GLY A 1 283 ? -23.018 -0.606 24.344 1.00 89.88 283 GLY A C 1
ATOM 2316 O O . GLY A 1 283 ? -22.907 -0.037 25.430 1.00 89.88 283 GLY A O 1
ATOM 2317 N N . GLY A 1 284 ? -22.499 -1.821 24.124 1.00 95.06 284 GLY A N 1
ATOM 2318 C CA . GLY A 1 284 ? -21.865 -2.630 25.169 1.00 95.06 284 GLY A CA 1
ATOM 2319 C C . GLY A 1 284 ? -20.626 -3.397 24.711 1.00 95.06 284 GLY A C 1
ATOM 2320 O O . GLY A 1 284 ? -20.344 -3.522 23.519 1.00 95.06 284 GLY A O 1
ATOM 2321 N N . TYR A 1 285 ? -19.875 -3.918 25.684 1.00 97.81 285 TYR A N 1
ATOM 2322 C CA . TYR A 1 285 ? -18.726 -4.783 25.427 1.00 97.81 285 TYR A CA 1
ATOM 2323 C C . TYR A 1 285 ? -19.146 -6.243 25.311 1.00 97.81 285 TYR A C 1
ATOM 2325 O O . TYR A 1 285 ? -19.924 -6.746 26.120 1.00 97.81 285 TYR A O 1
ATOM 2333 N N . VAL A 1 286 ? -18.578 -6.929 24.324 1.00 97.56 286 VAL A N 1
ATOM 2334 C CA . VAL A 1 286 ? -18.753 -8.367 24.109 1.00 97.56 286 VAL A CA 1
ATOM 2335 C C . VAL A 1 286 ? -17.380 -8.998 23.953 1.00 97.56 286 VAL A C 1
ATOM 2337 O O . VAL A 1 286 ? -16.527 -8.456 23.245 1.00 97.56 286 VAL A O 1
ATOM 2340 N N . GLN A 1 287 ? -17.155 -10.119 24.639 1.00 97.50 287 GLN A N 1
ATOM 2341 C CA . GLN A 1 287 ? -15.897 -10.851 24.538 1.00 97.50 287 GLN A CA 1
ATOM 2342 C C . GLN A 1 287 ? -15.700 -11.352 23.102 1.00 97.50 287 GLN A C 1
ATOM 2344 O O . GLN A 1 287 ? -16.640 -11.833 22.466 1.00 97.50 287 GLN A O 1
ATOM 2349 N N . ALA A 1 288 ? -14.482 -11.219 22.590 1.00 96.12 288 ALA A N 1
ATOM 2350 C CA . ALA A 1 288 ? -14.091 -11.668 21.265 1.00 96.12 288 ALA A CA 1
ATOM 2351 C C . ALA A 1 288 ? -12.960 -12.696 21.375 1.00 96.12 288 ALA A C 1
ATOM 2353 O O . ALA A 1 288 ? -12.094 -12.591 22.237 1.00 96.12 288 ALA A O 1
ATOM 2354 N N . PHE A 1 289 ? -12.968 -13.681 20.481 1.00 94.38 289 PHE A N 1
ATOM 2355 C CA . PHE A 1 289 ? -11.897 -14.683 20.341 1.00 94.38 289 PHE A CA 1
ATOM 2356 C C . PHE A 1 289 ? -11.191 -14.590 18.984 1.00 94.38 289 PHE A C 1
ATOM 2358 O O . PHE A 1 289 ? -10.212 -15.282 18.727 1.00 94.38 289 PHE A O 1
ATOM 2365 N N . THR A 1 290 ? -11.715 -13.721 18.127 1.00 95.75 290 THR A N 1
ATOM 2366 C CA . THR A 1 290 ? -11.303 -13.495 16.753 1.00 95.75 290 THR A CA 1
ATOM 2367 C C . THR A 1 290 ? -11.453 -12.006 16.485 1.00 95.75 290 THR A C 1
ATOM 2369 O O . THR A 1 290 ? -12.428 -11.385 16.926 1.00 95.75 290 THR A O 1
ATOM 2372 N N . LEU A 1 291 ? -10.488 -11.438 15.774 1.00 97.44 291 LEU A N 1
ATOM 2373 C CA . LEU A 1 291 ? -10.482 -10.051 15.356 1.00 97.44 291 LEU A CA 1
ATOM 2374 C C . LEU A 1 291 ? -11.033 -9.985 13.933 1.00 97.44 291 LEU A C 1
ATOM 2376 O O . LEU A 1 291 ? -10.487 -10.573 13.004 1.00 97.44 291 LEU A O 1
ATOM 2380 N N . LEU A 1 292 ? -12.150 -9.287 13.789 1.00 97.81 292 LEU A N 1
ATOM 2381 C CA . LEU A 1 292 ? -12.756 -8.942 12.513 1.00 97.81 292 LEU A CA 1
ATOM 2382 C C . LEU A 1 292 ? -12.289 -7.552 12.045 1.00 97.81 292 LEU A C 1
ATOM 2384 O O . LEU A 1 292 ? -12.214 -6.640 12.884 1.00 97.81 292 LEU A O 1
ATOM 2388 N N . PRO A 1 293 ? -12.050 -7.371 10.732 1.00 98.19 293 PRO A N 1
ATOM 2389 C CA . PRO A 1 293 ? -11.694 -6.092 10.120 1.00 98.19 293 PRO A CA 1
ATOM 2390 C C . PRO A 1 293 ? -12.657 -4.954 10.487 1.00 98.19 293 PRO A C 1
ATOM 2392 O O . PRO A 1 293 ? -13.860 -5.161 10.641 1.00 98.19 293 PRO A O 1
ATOM 2395 N N . GLY A 1 294 ? -12.126 -3.738 10.627 1.00 97.94 294 GLY A N 1
ATOM 2396 C CA . GLY A 1 294 ? -12.902 -2.523 10.913 1.00 97.94 294 GLY A CA 1
ATOM 2397 C C . GLY A 1 294 ? -13.222 -2.278 12.392 1.00 97.94 294 GLY A C 1
ATOM 2398 O O . GLY A 1 294 ? -13.471 -1.139 12.788 1.00 97.94 294 GLY A O 1
ATOM 2399 N N . PHE A 1 295 ? -13.165 -3.308 13.236 1.00 98.25 295 PHE A N 1
ATOM 2400 C CA . PHE A 1 295 ? -13.366 -3.166 14.678 1.00 98.25 295 PHE A CA 1
ATOM 2401 C C . PHE A 1 295 ? -12.060 -2.840 15.406 1.00 98.25 295 PHE A C 1
ATOM 2403 O O . PHE A 1 295 ? -10.989 -3.341 15.063 1.00 98.25 295 PHE A O 1
ATOM 2410 N N . GLY A 1 296 ? -12.172 -2.026 16.452 1.00 98.12 296 GLY A N 1
ATOM 2411 C CA . GLY A 1 296 ? -11.150 -1.912 17.486 1.00 98.12 296 GLY A CA 1
ATOM 2412 C C . GLY A 1 296 ? -11.461 -2.854 18.649 1.00 98.12 296 GLY A C 1
ATOM 2413 O O . GLY A 1 296 ? -12.623 -3.182 18.913 1.00 98.12 296 GLY A O 1
ATOM 2414 N N . TYR A 1 297 ? -10.419 -3.268 19.360 1.00 98.44 297 TYR A N 1
ATOM 2415 C CA . TYR A 1 297 ? -10.512 -4.224 20.454 1.00 98.44 297 TYR A CA 1
ATOM 2416 C C . TYR A 1 297 ? -9.735 -3.733 21.664 1.00 98.44 297 TYR A C 1
ATOM 2418 O O . TYR A 1 297 ? -8.602 -3.269 21.543 1.00 98.44 297 TYR A O 1
ATOM 2426 N N . TRP A 1 298 ? -10.336 -3.894 22.838 1.00 98.25 298 TRP A N 1
ATOM 2427 C CA . TRP A 1 298 ? -9.598 -3.893 24.090 1.00 98.25 298 TRP A CA 1
ATOM 2428 C C . TRP A 1 298 ? -9.002 -5.267 24.307 1.00 98.25 298 TRP A C 1
ATOM 2430 O O . TRP A 1 298 ? -9.740 -6.248 24.334 1.00 98.25 298 TRP A O 1
ATOM 2440 N N . ILE A 1 299 ? -7.697 -5.327 24.513 1.00 97.06 299 ILE A N 1
ATOM 2441 C CA . ILE A 1 299 ? -6.994 -6.535 24.935 1.00 97.06 299 ILE A CA 1
ATOM 2442 C C . ILE A 1 299 ? -6.350 -6.274 26.292 1.00 97.06 299 ILE A C 1
ATOM 2444 O O . ILE A 1 299 ? -5.763 -5.211 26.507 1.00 97.06 299 ILE A O 1
ATOM 2448 N N . LYS A 1 300 ? -6.497 -7.223 27.218 1.00 96.81 300 LYS A N 1
ATOM 2449 C CA . LYS A 1 300 ? -5.797 -7.219 28.500 1.00 96.81 300 LYS A CA 1
ATOM 2450 C C . LYS A 1 300 ? -4.725 -8.298 28.493 1.00 96.81 300 LYS A C 1
ATOM 2452 O O . LYS A 1 300 ? -5.030 -9.450 28.186 1.00 96.81 300 LYS A O 1
ATOM 2457 N N . ILE A 1 301 ? -3.514 -7.900 28.856 1.00 96.25 301 ILE A N 1
ATOM 2458 C CA . ILE A 1 301 ? -2.371 -8.782 29.069 1.00 96.25 301 ILE A CA 1
ATOM 2459 C C . ILE A 1 301 ? -2.102 -8.853 30.572 1.00 96.25 301 ILE A C 1
ATOM 2461 O O . ILE A 1 301 ? -2.082 -7.815 31.244 1.00 96.25 301 ILE A O 1
ATOM 2465 N N . ASP A 1 302 ? -1.958 -10.063 31.100 1.00 93.50 302 ASP A N 1
ATOM 2466 C CA . ASP A 1 302 ? -1.548 -10.289 32.485 1.00 93.50 302 ASP A CA 1
ATOM 2467 C C . ASP A 1 302 ? -0.059 -9.957 32.672 1.00 93.50 302 ASP A C 1
ATOM 2469 O O . ASP A 1 302 ? 0.731 -10.017 31.730 1.00 93.50 302 ASP A O 1
ATOM 2473 N N . GLU A 1 303 ? 0.297 -9.533 33.886 1.00 77.56 303 GLU A N 1
ATOM 2474 C CA . GLU A 1 303 ? 1.685 -9.242 34.276 1.00 77.56 303 GLU A CA 1
ATOM 2475 C C . GLU A 1 303 ? 2.510 -10.513 34.509 1.00 77.56 303 GLU A C 1
ATOM 2477 O O . GLU A 1 303 ? 1.949 -11.501 35.042 1.00 77.56 303 GLU A O 1
#